Protein AF-A0A382DZ22-F1 (afdb_monomer)

Solvent-accessible surface area (backbone atoms only — not comparable to full-atom values): 9733 Å² total; per-residue (Å²): 128,71,46,81,56,62,48,75,40,52,66,92,47,40,51,58,53,45,46,53,50,42,72,75,55,54,88,51,46,35,32,28,39,26,21,26,36,55,86,90,39,75,63,38,36,19,59,40,9,24,56,27,24,18,49,29,29,44,52,67,46,71,42,73,45,68,42,29,31,31,49,102,74,56,86,67,52,75,66,36,49,50,52,10,49,52,36,38,53,50,14,46,52,57,5,33,46,66,70,42,33,89,70,47,44,56,59,58,51,55,39,49,50,20,60,60,71,66,37,59,71,58,34,30,72,66,39,97,52,34,66,61,48,46,52,61,63,57,70,61,67,80,48,94,88,56,91,40,92,47,84,89,54,31,86,70,33,61,72,68,45,53,63,52,51,57,49,49,58,54,51,52,58,56,63,72,66,78,120

Radius of gyration: 22.02 Å; Cα contacts (8 Å, |Δi|>4): 250; chains: 1; bounding box: 48×60×55 Å

Sequence (179 aa):
VMIEGPGHVPLNEVTANVTLAKSLIGDVPYYVLGPLVTDVASGHDHIASAIGAAVSASAGVDLLCYLTPSEHLALPTPDEVKEGLIAYRIAAHAGDLVKLREKSIKWDLNMTEARRTLDWEKQLALSIDPEKAALIHGRTGQHPGNNVPCTMCGGACVYIMLPKQRKYEIDDKKLQQIE

Foldseek 3Di:
DADEDDAEDAQVCLLVRLLVVCVVVPPHAYEYEQHQNDDPQQLCSLQSSLSSLLSSLLSPHDYYDWDFSCVVNDDDDPVRVVSRVLSNVVSNLSSCCNVVVVPSCVLVVQLVVCVLVLVLVSNLVSDSHSPVSVCVQPVPDCPVVQPASGPPQRPNDPSVVVVVVVVVVVVVVVVVPPD

Mean predicted aligned error: 6.3 Å

InterPro domains:
  IPR002817 Phosphomethylpyrimidine synthase ThiC/5-hydroxybenzimidazole synthase BzaA/B [PF01964] (1-160)
  IPR002817 Phosphomethylpyrimidine synthase ThiC/5-hydroxybenzimidazole synthase BzaA/B [PTHR30557] (1-171)
  IPR038521 ThiC/Bza, core domain [G3DSA:3.20.20.540] (1-104)

pLDDT: mean 91.22, std 13.02, range [38.22, 98.81]

Structure (mmCIF, N/CA/C/O backbone):
data_AF-A0A382DZ22-F1
#
_entry.id   AF-A0A382DZ22-F1
#
loop_
_atom_site.group_PDB
_atom_site.id
_atom_site.type_symbol
_atom_site.label_atom_id
_atom_site.label_alt_id
_atom_site.label_comp_id
_atom_site.label_asym_id
_atom_site.label_entity_id
_atom_site.label_seq_id
_atom_site.pdbx_PDB_ins_code
_atom_site.Cartn_x
_atom_site.Cartn_y
_atom_site.Cartn_z
_atom_site.occupancy
_atom_site.B_iso_or_equiv
_atom_site.auth_seq_id
_atom_site.auth_comp_id
_atom_site.auth_asym_id
_atom_site.auth_atom_id
_atom_site.pdbx_PDB_model_num
ATOM 1 N N . VAL A 1 1 ? -2.783 -8.069 25.910 1.00 90.19 1 VAL A N 1
ATOM 2 C CA . VAL A 1 1 ? -4.164 -7.826 25.433 1.00 90.19 1 VAL A CA 1
ATOM 3 C C . VAL A 1 1 ? -4.063 -6.909 24.228 1.00 90.19 1 VAL A C 1
ATOM 5 O O . VAL A 1 1 ? -3.252 -5.995 24.286 1.00 90.19 1 VAL A O 1
ATOM 8 N N . MET A 1 2 ? -4.803 -7.185 23.157 1.00 95.81 2 MET A N 1
ATOM 9 C CA . MET A 1 2 ? -4.973 -6.304 21.993 1.00 95.81 2 MET A CA 1
ATOM 10 C C . MET A 1 2 ? -6.475 -6.130 21.750 1.00 95.81 2 MET A C 1
ATOM 12 O O . MET A 1 2 ? -7.243 -7.002 22.161 1.00 95.81 2 MET A O 1
ATOM 16 N N . ILE A 1 3 ? -6.884 -5.021 21.137 1.00 97.44 3 ILE A N 1
ATOM 17 C CA . ILE A 1 3 ? -8.292 -4.751 20.814 1.00 97.44 3 ILE A CA 1
ATOM 18 C C . ILE A 1 3 ? -8.483 -4.848 19.309 1.00 97.44 3 ILE A C 1
ATOM 20 O O . ILE A 1 3 ? -7.695 -4.281 18.554 1.00 97.44 3 ILE A O 1
ATOM 24 N N . GLU A 1 4 ? -9.527 -5.558 18.895 1.00 97.19 4 GLU A N 1
ATOM 25 C CA . GLU A 1 4 ? -9.896 -5.689 17.489 1.00 97.19 4 GLU A CA 1
ATOM 26 C C . GLU A 1 4 ? -10.860 -4.570 17.080 1.00 97.19 4 GLU A C 1
ATOM 28 O O . GLU A 1 4 ? -11.746 -4.180 17.844 1.00 97.19 4 GLU A O 1
ATOM 33 N N . GLY A 1 5 ? -10.652 -4.029 15.886 1.00 93.69 5 GLY A N 1
ATOM 34 C CA . GLY A 1 5 ? -11.457 -2.981 15.278 1.00 93.69 5 GLY A CA 1
ATOM 35 C C . GLY A 1 5 ? -12.346 -3.486 14.137 1.00 93.69 5 GLY A C 1
ATOM 36 O O . GLY A 1 5 ? -12.433 -4.687 13.889 1.00 93.69 5 GLY A O 1
ATOM 37 N N . PRO A 1 6 ? -13.026 -2.568 13.434 1.00 92.00 6 PRO A N 1
ATOM 38 C CA . PRO A 1 6 ? -14.032 -2.901 12.429 1.00 92.00 6 PRO A CA 1
ATOM 39 C C . PRO A 1 6 ? -13.447 -3.522 11.151 1.00 92.00 6 PRO A C 1
ATOM 41 O O . PRO A 1 6 ? -12.247 -3.425 10.885 1.00 92.00 6 PRO A O 1
ATOM 44 N N . GLY A 1 7 ? -14.350 -4.111 10.353 1.00 91.38 7 GLY A N 1
ATOM 45 C CA . GLY A 1 7 ? -14.058 -4.685 9.034 1.00 91.38 7 GLY A CA 1
ATOM 46 C C . GLY A 1 7 ? -14.489 -3.827 7.834 1.00 91.38 7 GLY A C 1
ATOM 47 O O . GLY A 1 7 ? -13.745 -3.731 6.869 1.00 91.38 7 GLY A O 1
ATOM 48 N N . HIS A 1 8 ? -15.655 -3.169 7.880 1.00 98.38 8 HIS A N 1
ATOM 49 C CA . HIS A 1 8 ? -16.181 -2.333 6.784 1.00 98.38 8 HIS A CA 1
ATOM 50 C C . HIS A 1 8 ? -16.472 -0.927 7.304 1.00 98.38 8 HIS A C 1
ATOM 52 O O . HIS A 1 8 ? -17.255 -0.766 8.242 1.00 98.38 8 HIS A O 1
ATOM 58 N N . VAL A 1 9 ? -15.819 0.083 6.731 1.00 98.25 9 VAL A N 1
ATOM 59 C CA . VAL A 1 9 ? -15.922 1.483 7.164 1.00 98.25 9 VAL A CA 1
ATOM 60 C C . VAL A 1 9 ? -15.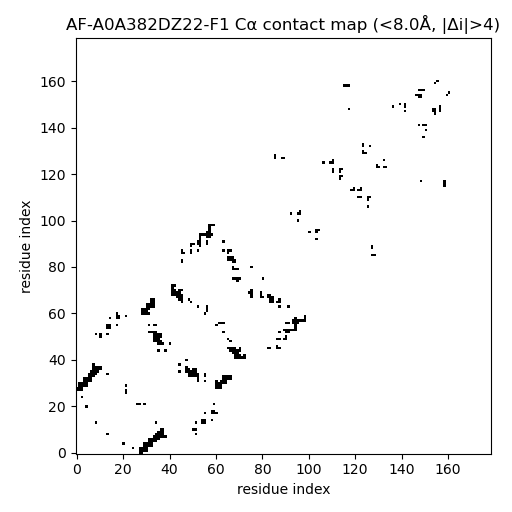705 2.396 5.954 1.00 98.25 9 VAL A C 1
ATOM 62 O O . VAL A 1 9 ? -14.620 2.351 5.370 1.00 98.25 9 VAL A O 1
ATOM 65 N N . PRO A 1 10 ? -16.664 3.271 5.592 1.00 98.00 10 PRO A N 1
ATOM 66 C CA . PRO A 1 10 ? -16.469 4.256 4.531 1.00 98.00 10 PRO A CA 1
ATOM 67 C C . PRO A 1 10 ? -15.211 5.102 4.760 1.00 98.00 10 PRO A C 1
ATOM 69 O O . PRO A 1 10 ? -14.908 5.494 5.888 1.00 98.00 10 PRO A O 1
ATOM 72 N N . LEU A 1 11 ? -14.481 5.424 3.688 1.00 98.19 11 LEU A N 1
ATOM 73 C CA . LEU A 1 11 ? -13.154 6.054 3.775 1.00 98.19 11 LEU A CA 1
ATOM 74 C C . LEU A 1 11 ? -13.117 7.308 4.669 1.00 98.19 11 LEU A C 1
ATOM 76 O O . LEU A 1 11 ? -12.174 7.495 5.437 1.00 98.19 11 LEU A O 1
ATOM 80 N N . ASN A 1 12 ? -14.143 8.161 4.586 1.00 98.06 12 ASN A N 1
ATOM 81 C CA . ASN A 1 12 ? -14.239 9.409 5.350 1.00 98.06 12 ASN A CA 1
ATOM 82 C C . ASN A 1 12 ? -14.399 9.197 6.867 1.00 98.06 12 ASN A C 1
ATOM 84 O O . ASN A 1 12 ? -14.206 10.141 7.630 1.00 98.06 12 ASN A O 1
ATOM 88 N N . GLU A 1 13 ? -14.732 7.986 7.310 1.00 98.25 13 GLU A N 1
ATOM 89 C CA . GLU A 1 13 ? -14.971 7.653 8.718 1.00 98.25 13 GLU A CA 1
ATOM 90 C C . GLU A 1 13 ? -13.810 6.879 9.356 1.00 98.25 13 GLU A C 1
ATOM 92 O O . GLU A 1 13 ? -13.757 6.754 10.581 1.00 98.25 13 GLU A O 1
ATOM 97 N N . VAL A 1 14 ? -12.853 6.387 8.561 1.00 98.25 14 VAL A N 1
ATOM 98 C CA . VAL A 1 14 ? -11.758 5.522 9.038 1.00 98.25 14 VAL A CA 1
ATOM 99 C C . VAL A 1 14 ? -10.930 6.203 10.133 1.00 98.25 14 VAL A C 1
ATOM 101 O O . VAL A 1 14 ? -10.784 5.664 11.231 1.00 98.25 14 VAL A O 1
ATOM 104 N N . THR A 1 15 ? -10.431 7.417 9.887 1.00 97.81 15 THR A N 1
ATOM 105 C CA . THR A 1 15 ? -9.602 8.148 10.863 1.00 97.81 15 THR A CA 1
ATOM 106 C C . THR A 1 15 ? -10.358 8.447 12.158 1.00 97.81 15 THR A C 1
ATOM 108 O O . THR A 1 15 ? -9.790 8.322 13.246 1.00 97.81 15 THR A O 1
ATOM 111 N N . ALA A 1 16 ? -11.639 8.819 12.055 1.00 97.44 16 ALA A N 1
ATOM 112 C CA . ALA A 1 16 ? -12.474 9.113 13.217 1.00 97.44 16 ALA A CA 1
ATOM 113 C C . ALA A 1 16 ? -12.681 7.860 14.083 1.00 97.44 16 ALA A C 1
ATOM 115 O O . ALA A 1 16 ? -12.526 7.934 15.302 1.00 97.44 16 ALA A O 1
ATOM 116 N N . ASN A 1 17 ? -12.931 6.706 13.453 1.00 97.00 17 ASN A N 1
ATOM 117 C CA . ASN A 1 17 ? -13.052 5.418 14.139 1.00 97.00 17 ASN A CA 1
ATOM 118 C C . ASN A 1 17 ? -11.768 5.043 14.891 1.00 97.00 17 ASN A C 1
ATOM 120 O O . ASN A 1 17 ? -11.824 4.688 16.069 1.00 97.00 17 ASN A O 1
ATOM 124 N N . VAL A 1 18 ? -10.604 5.159 14.242 1.00 97.19 18 VAL A N 1
ATOM 125 C CA . VAL A 1 18 ? -9.311 4.848 14.878 1.00 97.19 18 VAL A CA 1
ATOM 126 C C . VAL A 1 18 ? -9.024 5.784 16.047 1.00 97.19 1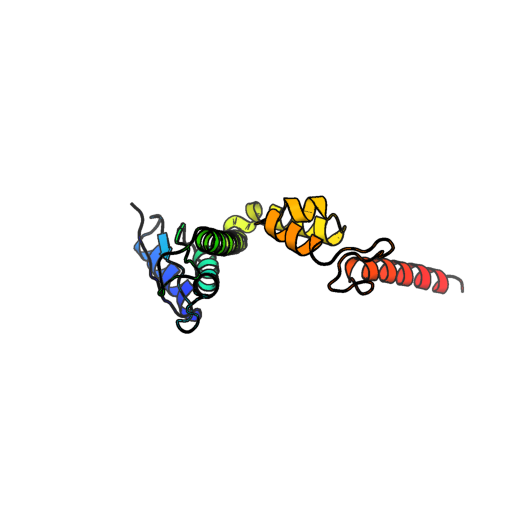8 VAL A C 1
ATOM 128 O O . VAL A 1 18 ? -8.666 5.322 17.129 1.00 97.19 18 VAL A O 1
ATOM 131 N N . THR A 1 19 ? -9.220 7.089 15.857 1.00 96.69 19 THR A N 1
ATOM 132 C CA . THR A 1 19 ? -8.952 8.091 16.899 1.00 96.69 19 THR A CA 1
ATOM 133 C C . THR A 1 19 ? -9.839 7.865 18.125 1.00 96.69 19 THR A C 1
ATOM 135 O O . THR A 1 19 ? -9.345 7.867 19.254 1.00 96.69 19 THR A O 1
ATOM 138 N N . LEU A 1 20 ? -11.135 7.607 17.909 1.00 97.12 20 LEU A N 1
ATOM 139 C CA . LEU A 1 20 ? -12.078 7.281 18.977 1.00 97.12 20 LEU A CA 1
ATOM 140 C C . LEU A 1 20 ? -11.648 6.015 19.724 1.00 97.12 20 LEU A C 1
ATOM 142 O O . LEU A 1 20 ? -11.529 6.047 20.947 1.00 97.12 20 LEU A O 1
ATOM 146 N N . ALA A 1 21 ? -11.346 4.930 19.007 1.00 96.75 21 ALA A N 1
ATOM 147 C CA . ALA A 1 21 ? -10.891 3.687 19.622 1.00 96.75 21 ALA A CA 1
ATOM 148 C C . ALA A 1 21 ? -9.626 3.895 20.470 1.00 96.75 21 ALA A C 1
ATOM 150 O O . ALA A 1 21 ? -9.623 3.544 21.649 1.00 96.75 21 ALA A O 1
ATOM 151 N N . LYS A 1 22 ? -8.586 4.548 19.928 1.00 96.19 22 LYS A N 1
ATOM 152 C CA . LYS A 1 22 ? -7.340 4.833 20.665 1.00 96.19 22 LYS A CA 1
ATOM 153 C C . LYS A 1 22 ? -7.577 5.699 21.909 1.00 96.19 22 LYS A C 1
ATOM 155 O O . LYS A 1 22 ? -6.950 5.451 22.933 1.00 96.19 22 LYS A O 1
ATOM 160 N N . SER A 1 23 ? -8.521 6.644 21.875 1.00 97.25 23 SER A N 1
ATOM 161 C CA . SER A 1 23 ? -8.883 7.439 23.063 1.00 97.25 23 SER A CA 1
ATOM 162 C C . SER A 1 23 ? -9.543 6.626 24.182 1.00 97.25 23 SER A C 1
ATOM 164 O O . SER A 1 23 ? -9.406 6.977 25.350 1.00 97.25 23 SER A O 1
ATOM 166 N N . LEU A 1 24 ? -10.242 5.540 23.837 1.00 97.25 24 LEU A N 1
ATOM 167 C CA . LEU A 1 24 ? -10.927 4.675 24.800 1.00 97.25 24 LEU A CA 1
ATOM 168 C C . LEU A 1 24 ? -9.994 3.609 25.378 1.00 97.25 24 LEU A C 1
ATOM 170 O O . LEU A 1 24 ? -10.157 3.212 26.530 1.00 97.25 24 LEU A O 1
ATOM 174 N N . ILE A 1 25 ? -9.028 3.139 24.584 1.00 96.56 25 ILE A N 1
ATOM 175 C CA . ILE A 1 25 ? -8.152 2.017 24.957 1.00 96.56 25 ILE A CA 1
ATOM 176 C C . ILE A 1 25 ? -6.751 2.460 25.406 1.00 96.56 25 ILE A C 1
ATOM 178 O O . ILE A 1 25 ? -5.989 1.640 25.917 1.00 96.56 25 ILE A O 1
ATOM 182 N N . GLY A 1 26 ? -6.392 3.732 25.209 1.00 93.38 26 GLY A N 1
ATOM 183 C CA . GLY A 1 26 ? -5.063 4.262 25.509 1.00 93.38 26 GLY A CA 1
ATOM 184 C C . GLY A 1 26 ? -3.963 3.557 24.708 1.00 93.38 26 GLY A C 1
ATOM 185 O O . GLY A 1 26 ? -4.041 3.435 23.483 1.00 93.38 26 GLY A O 1
ATOM 186 N N . ASP A 1 27 ? -2.943 3.066 25.414 1.00 93.31 27 ASP A N 1
ATOM 187 C CA . ASP A 1 27 ? -1.753 2.437 24.822 1.00 93.31 27 ASP A CA 1
ATOM 188 C C . ASP A 1 27 ? -1.942 0.959 24.445 1.00 93.31 27 ASP A C 1
ATOM 190 O O . ASP A 1 27 ? -1.003 0.306 23.984 1.00 93.31 27 ASP A O 1
ATOM 194 N N . VAL A 1 28 ? -3.142 0.397 24.626 1.00 97.50 28 VAL A N 1
ATOM 195 C CA . VAL A 1 28 ? -3.408 -0.983 24.209 1.00 97.50 28 VAL A CA 1
ATOM 196 C C . VAL A 1 28 ? -3.274 -1.086 22.676 1.00 97.50 28 VAL A C 1
ATOM 198 O O . VAL A 1 28 ? -3.825 -0.239 21.960 1.00 97.50 28 VAL A O 1
ATOM 201 N N . PRO A 1 29 ? -2.553 -2.101 22.148 1.00 97.69 29 PRO A N 1
ATOM 202 C CA . PRO A 1 29 ? -2.408 -2.289 20.711 1.00 97.69 29 PRO A CA 1
ATOM 203 C C . PRO A 1 29 ? -3.758 -2.457 20.020 1.00 97.69 29 PRO A C 1
ATOM 205 O O . PRO A 1 29 ? -4.587 -3.267 20.452 1.00 97.69 29 PRO A O 1
ATOM 208 N N . TYR A 1 30 ? -3.948 -1.704 18.940 1.00 97.88 30 TYR A N 1
ATOM 209 C CA . TYR A 1 30 ? -5.160 -1.746 18.135 1.00 97.88 30 TYR A CA 1
ATOM 210 C C . TYR A 1 30 ? -4.920 -2.510 16.833 1.00 97.88 30 TYR A C 1
ATOM 212 O O . TYR A 1 30 ? -4.006 -2.188 16.070 1.00 97.88 30 TYR A O 1
ATOM 220 N N . TYR A 1 31 ? -5.740 -3.530 16.605 1.00 97.81 31 TYR A N 1
ATOM 221 C CA . TYR A 1 31 ? -5.676 -4.460 15.485 1.00 97.81 31 TYR A CA 1
ATOM 222 C C . TYR A 1 31 ? -6.938 -4.310 14.633 1.00 97.81 31 TYR A C 1
ATOM 224 O O . TYR A 1 31 ? -8.033 -4.413 15.169 1.00 97.81 31 TYR A O 1
ATOM 232 N N . VAL A 1 32 ? -6.828 -4.049 13.330 1.00 97.44 32 VAL A N 1
ATOM 233 C CA . VAL A 1 32 ? -8.010 -3.815 12.468 1.00 97.44 32 VAL A CA 1
ATOM 234 C C . VAL A 1 32 ? -8.013 -4.710 11.233 1.00 97.44 32 VAL A C 1
ATOM 236 O O . VAL A 1 32 ? -6.955 -5.071 10.716 1.00 97.44 32 VAL A O 1
ATOM 239 N N . LEU A 1 33 ? -9.208 -5.029 10.734 1.00 96.62 33 LEU A N 1
ATOM 240 C CA . LEU A 1 33 ? -9.431 -5.895 9.579 1.00 96.62 33 LEU A CA 1
ATOM 241 C C . LEU A 1 33 ? -9.668 -5.058 8.317 1.00 96.62 33 LEU A C 1
ATOM 243 O O . LEU A 1 33 ? -10.803 -4.823 7.936 1.00 96.62 33 LEU A O 1
ATOM 247 N N . GLY A 1 34 ? -8.603 -4.554 7.685 1.00 91.00 34 GLY A N 1
ATOM 248 C CA . GLY A 1 34 ? -8.731 -3.537 6.629 1.00 91.00 34 GLY A CA 1
ATOM 249 C C . GLY A 1 34 ? -8.719 -2.127 7.210 1.00 91.00 34 GLY A C 1
ATOM 250 O O . GLY A 1 34 ? -7.654 -1.724 7.682 1.00 91.00 34 GLY A O 1
ATOM 251 N N . PRO A 1 35 ? -9.836 -1.371 7.208 1.00 97.31 35 PRO A N 1
ATOM 252 C CA . PRO A 1 35 ? -11.196 -1.760 6.801 1.00 97.31 35 PRO A CA 1
ATOM 253 C C . PRO A 1 35 ? -11.454 -1.670 5.289 1.00 97.31 35 PRO A C 1
ATOM 255 O O . PRO A 1 35 ? -10.822 -0.867 4.603 1.00 97.31 35 PRO A O 1
ATOM 258 N N . LEU A 1 36 ? -12.419 -2.442 4.771 1.00 98.12 36 LEU A N 1
ATOM 259 C CA . LEU A 1 36 ? -12.991 -2.225 3.437 1.00 98.12 36 LEU A CA 1
ATOM 260 C C . LEU A 1 36 ? -13.677 -0.864 3.399 1.00 98.12 36 LEU A C 1
ATOM 262 O O . LEU A 1 36 ? -14.570 -0.580 4.197 1.00 98.12 36 LEU A O 1
ATOM 266 N N . VAL A 1 37 ? -13.277 -0.038 2.435 1.00 98.50 37 VAL A N 1
ATOM 267 C CA . VAL A 1 37 ? -13.847 1.305 2.248 1.00 98.50 37 VAL A CA 1
ATOM 268 C C . VAL A 1 37 ? -15.007 1.339 1.258 1.00 98.50 37 VAL A C 1
ATOM 270 O O . VAL A 1 37 ? -15.634 2.382 1.073 1.00 98.50 37 VAL A O 1
ATOM 273 N N . THR A 1 38 ? -15.269 0.215 0.592 1.00 98.25 38 THR A N 1
ATOM 274 C CA . THR A 1 38 ? -16.375 0.026 -0.340 1.00 98.25 38 THR A CA 1
ATOM 275 C C . THR A 1 38 ? -16.691 -1.461 -0.483 1.00 98.25 38 THR A C 1
ATOM 277 O O . THR A 1 38 ? -15.774 -2.278 -0.512 1.00 98.25 38 THR A O 1
ATOM 280 N N . ASP A 1 39 ? -17.975 -1.792 -0.610 1.00 98.31 39 ASP A N 1
ATOM 281 C CA . ASP A 1 39 ? -18.465 -3.179 -0.645 1.00 98.31 39 ASP A CA 1
ATOM 282 C C . ASP A 1 39 ? -18.654 -3.718 -2.071 1.00 98.31 39 ASP A C 1
ATOM 284 O O . ASP A 1 39 ? -19.017 -4.872 -2.270 1.00 98.31 39 ASP A O 1
ATOM 288 N N . VAL A 1 40 ? -18.446 -2.881 -3.094 1.00 98.38 40 VAL A N 1
ATOM 289 C CA . VAL A 1 40 ? -18.727 -3.233 -4.501 1.00 98.38 40 VAL A CA 1
ATOM 290 C C . VAL A 1 40 ? -17.516 -3.819 -5.233 1.00 98.38 40 VAL A C 1
ATOM 292 O O . VAL A 1 40 ? -17.531 -3.933 -6.458 1.00 98.38 40 VAL A O 1
ATOM 295 N N . ALA A 1 41 ? -16.454 -4.155 -4.498 1.00 97.62 41 ALA A N 1
ATOM 296 C CA . ALA A 1 41 ? -15.165 -4.575 -5.036 1.00 97.62 41 ALA A CA 1
ATOM 297 C C . ALA A 1 41 ? -14.852 -6.061 -4.784 1.00 97.62 41 ALA A C 1
ATOM 299 O O . ALA A 1 41 ? -13.680 -6.424 -4.792 1.00 97.62 41 ALA A O 1
ATOM 300 N N . SER A 1 42 ? -15.858 -6.926 -4.602 1.00 97.38 42 SER A N 1
ATOM 301 C CA . SER A 1 42 ? -15.648 -8.369 -4.398 1.00 97.38 42 SER A CA 1
ATOM 302 C C . SER A 1 42 ? -14.733 -8.973 -5.476 1.00 97.38 42 SER A C 1
ATOM 304 O O . SER A 1 42 ? -14.873 -8.672 -6.663 1.00 97.38 42 SER A O 1
ATOM 306 N N . GLY A 1 43 ? -13.772 -9.808 -5.067 1.00 97.81 43 GLY A N 1
ATOM 307 C CA . GLY A 1 43 ? -12.659 -10.263 -5.920 1.00 97.81 43 GLY A CA 1
ATOM 308 C C . GLY A 1 43 ? -11.438 -9.329 -5.893 1.00 97.81 43 GLY A C 1
ATOM 309 O O . GLY A 1 43 ? -10.337 -9.701 -6.296 1.00 97.81 43 GLY A O 1
ATOM 310 N N . HIS A 1 44 ? -11.609 -8.114 -5.376 1.00 98.44 44 HIS A N 1
ATOM 311 C CA . HIS A 1 44 ? -10.595 -7.071 -5.226 1.00 98.44 44 HIS A CA 1
ATOM 312 C C . HIS A 1 44 ? -10.606 -6.451 -3.821 1.00 98.44 44 HIS A C 1
ATOM 314 O O . HIS A 1 44 ? -10.071 -5.359 -3.618 1.00 98.44 44 HIS A O 1
ATOM 320 N N . ASP A 1 45 ? -11.160 -7.159 -2.836 1.00 98.50 45 ASP A N 1
ATOM 321 C CA . ASP A 1 45 ? -11.310 -6.650 -1.470 1.00 98.50 45 ASP A CA 1
ATOM 322 C C . ASP A 1 45 ? -9.961 -6.346 -0.813 1.00 98.50 45 ASP A C 1
ATOM 324 O O . ASP A 1 45 ? -9.848 -5.345 -0.120 1.00 98.50 45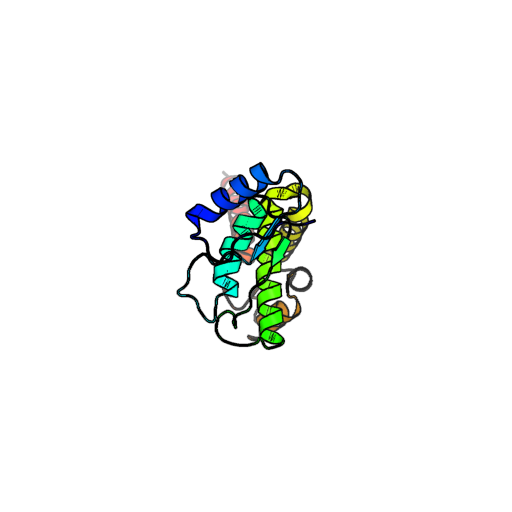 ASP A O 1
ATOM 328 N N . HIS A 1 46 ? -8.900 -7.096 -1.130 1.00 98.50 46 HIS A N 1
ATOM 329 C CA . HIS A 1 46 ? -7.520 -6.758 -0.753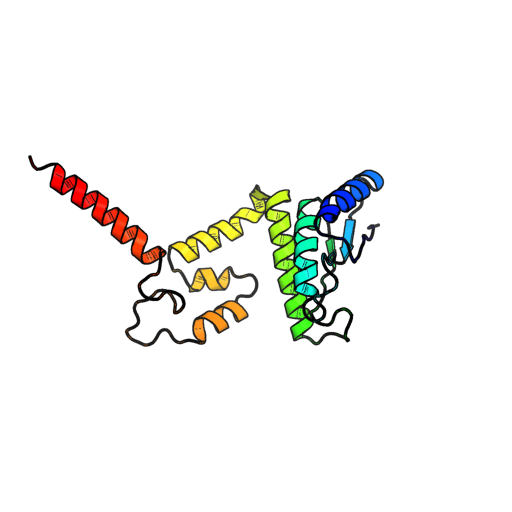 1.00 98.50 46 HIS A CA 1
ATOM 330 C C . HIS A 1 46 ? -7.066 -5.351 -1.200 1.00 98.50 46 HIS A C 1
ATOM 332 O O . HIS A 1 46 ? -6.250 -4.729 -0.524 1.00 98.50 46 HIS A O 1
ATOM 338 N N . ILE A 1 47 ? -7.577 -4.830 -2.324 1.00 98.69 47 ILE A N 1
ATOM 339 C CA . ILE A 1 47 ? -7.297 -3.467 -2.807 1.00 98.69 47 ILE A CA 1
ATOM 340 C C . ILE A 1 47 ? -8.174 -2.469 -2.058 1.00 98.69 47 ILE A C 1
ATOM 342 O O . ILE A 1 47 ? -7.667 -1.479 -1.528 1.00 98.69 47 ILE A O 1
ATOM 346 N N . ALA A 1 48 ? -9.484 -2.730 -2.009 1.00 98.44 48 ALA A N 1
ATOM 347 C CA . ALA A 1 48 ? -10.444 -1.861 -1.335 1.00 98.44 48 ALA A CA 1
ATOM 348 C C . ALA A 1 48 ? -10.073 -1.666 0.142 1.00 98.44 48 ALA A C 1
ATOM 350 O O . ALA A 1 48 ? -10.090 -0.547 0.655 1.00 98.44 48 ALA A O 1
ATOM 351 N N . SER A 1 49 ? -9.666 -2.736 0.814 1.00 98.50 49 SER A N 1
ATOM 352 C CA . SER A 1 49 ? -9.270 -2.698 2.211 1.00 98.50 49 SER A CA 1
ATOM 353 C C . SER A 1 49 ? -7.871 -2.139 2.439 1.00 98.50 49 SER A C 1
ATOM 355 O O . SER A 1 49 ? -7.661 -1.477 3.450 1.00 98.50 49 SER A O 1
ATOM 357 N N . ALA A 1 50 ? -6.919 -2.319 1.513 1.00 98.75 50 ALA A N 1
ATOM 358 C CA . ALA A 1 50 ? -5.586 -1.724 1.636 1.00 98.75 50 ALA A CA 1
ATOM 359 C C . ALA A 1 50 ? -5.640 -0.187 1.698 1.00 98.75 50 ALA A C 1
ATOM 361 O O . ALA A 1 50 ? -4.816 0.432 2.375 1.00 98.75 50 ALA A O 1
ATOM 362 N N . ILE A 1 51 ? -6.635 0.432 1.050 1.00 98.81 51 ILE A N 1
ATOM 363 C CA . ILE A 1 51 ? -6.890 1.877 1.149 1.00 98.81 51 ILE A CA 1
ATOM 364 C C . ILE A 1 51 ? -7.246 2.250 2.594 1.00 98.81 51 ILE A C 1
ATOM 366 O O . ILE A 1 51 ? -6.607 3.122 3.187 1.00 98.81 51 ILE A O 1
ATOM 370 N N . GLY A 1 52 ? -8.233 1.571 3.185 1.00 98.56 52 GLY A N 1
ATOM 371 C CA . GLY A 1 52 ? -8.629 1.799 4.575 1.00 98.56 52 GLY A CA 1
ATOM 372 C C . GLY A 1 52 ? -7.524 1.439 5.566 1.00 98.56 52 GLY A C 1
ATOM 373 O O . GLY A 1 52 ? -7.332 2.148 6.553 1.00 98.56 52 GLY A O 1
ATOM 374 N N . ALA A 1 53 ? -6.743 0.400 5.275 1.00 98.62 53 ALA A N 1
ATOM 375 C CA . ALA A 1 53 ? -5.621 -0.052 6.086 1.00 98.62 53 ALA A CA 1
ATOM 376 C C . ALA A 1 53 ? -4.485 0.972 6.127 1.00 98.62 53 ALA A C 1
ATOM 378 O O . ALA A 1 53 ? -3.941 1.231 7.197 1.00 98.62 53 ALA A O 1
ATOM 379 N N . ALA A 1 54 ? -4.165 1.616 5.000 1.00 98.69 54 ALA A N 1
ATOM 380 C CA . ALA A 1 54 ? -3.157 2.673 4.955 1.00 98.69 54 ALA A CA 1
ATOM 381 C C . ALA A 1 54 ? -3.582 3.892 5.791 1.00 98.69 54 ALA A C 1
ATOM 383 O O . ALA A 1 54 ? -2.789 4.422 6.573 1.00 98.69 54 ALA A O 1
ATOM 384 N N . VAL A 1 55 ? -4.852 4.301 5.681 1.00 98.44 55 VAL A N 1
ATOM 385 C CA . VAL A 1 55 ? -5.414 5.394 6.492 1.00 98.44 55 VAL A CA 1
ATOM 386 C C . VAL A 1 55 ? -5.419 5.016 7.971 1.00 98.44 55 VAL A C 1
ATOM 388 O O . VAL A 1 55 ? -4.933 5.779 8.805 1.00 98.44 55 VAL A O 1
ATOM 391 N N . SER A 1 56 ? -5.882 3.812 8.292 1.00 98.25 56 SER A N 1
ATOM 392 C CA . SER A 1 56 ? -5.900 3.273 9.651 1.00 98.25 56 SER A CA 1
ATOM 393 C C . SER A 1 56 ? -4.514 3.244 10.282 1.00 98.25 56 SER A C 1
ATOM 395 O O . SER A 1 56 ? -4.319 3.750 11.390 1.00 98.25 56 SER A O 1
ATOM 397 N N . ALA A 1 57 ? -3.534 2.706 9.554 1.00 97.94 57 ALA A N 1
ATOM 398 C CA . ALA A 1 57 ? -2.145 2.679 9.974 1.00 97.94 57 ALA A CA 1
ATOM 399 C C . ALA A 1 57 ? -1.651 4.097 10.242 1.00 97.94 57 ALA A C 1
ATOM 401 O O . ALA A 1 57 ? -1.170 4.340 11.341 1.00 97.94 57 ALA A O 1
ATOM 402 N N . SER A 1 58 ? -1.859 5.047 9.321 1.00 97.94 58 SER A N 1
ATOM 403 C CA . SER A 1 58 ? -1.450 6.450 9.507 1.00 97.94 58 SER A CA 1
ATOM 404 C C . SER A 1 58 ? -2.093 7.128 10.727 1.00 97.94 58 SER A C 1
ATOM 406 O O . SER A 1 58 ? -1.472 7.990 11.346 1.00 97.94 58 SER A O 1
ATOM 408 N N . ALA A 1 59 ? -3.304 6.706 11.105 1.00 97.00 59 ALA A N 1
ATOM 409 C CA . ALA A 1 59 ? -4.075 7.248 12.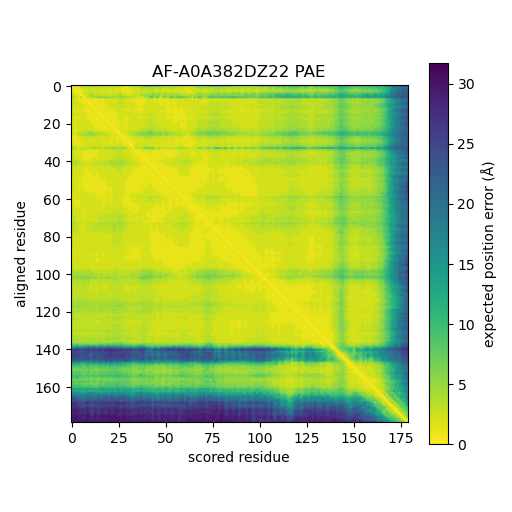221 1.00 97.00 59 ALA A CA 1
ATOM 410 C C . ALA A 1 59 ? -3.724 6.629 13.589 1.00 97.00 59 ALA A C 1
ATOM 412 O O . ALA A 1 59 ? -4.240 7.083 14.608 1.00 97.00 59 ALA A O 1
ATOM 413 N N . GLY A 1 60 ? -2.848 5.619 13.639 1.00 95.25 60 GLY A N 1
ATOM 414 C CA . GLY A 1 60 ? -2.355 5.058 14.902 1.00 95.25 60 GLY A CA 1
ATOM 415 C C . GLY A 1 60 ? -2.731 3.605 15.174 1.00 95.25 60 GLY A C 1
ATOM 416 O O . GLY A 1 60 ? -2.514 3.144 16.290 1.00 95.25 60 GLY A O 1
ATOM 417 N N . VAL A 1 61 ? -3.246 2.873 14.183 1.00 97.38 61 VAL A N 1
ATOM 418 C CA . VAL A 1 61 ? -3.373 1.410 14.280 1.00 97.38 61 VAL A CA 1
ATOM 419 C C . VAL A 1 61 ? -1.993 0.755 14.373 1.00 97.38 61 VAL A C 1
ATOM 421 O O . VAL A 1 61 ? -1.022 1.241 13.781 1.00 97.38 61 VAL A O 1
ATOM 424 N N . ASP A 1 62 ? -1.918 -0.335 15.137 1.00 97.06 62 ASP A N 1
ATOM 425 C CA . ASP A 1 62 ? -0.679 -1.025 15.502 1.00 97.06 62 ASP A CA 1
ATOM 426 C C . ASP A 1 62 ? -0.495 -2.347 14.739 1.00 97.06 62 ASP A C 1
ATOM 428 O O . ASP A 1 62 ? 0.636 -2.764 14.492 1.00 97.06 62 ASP A O 1
ATOM 432 N N . LEU A 1 63 ? -1.593 -2.994 14.331 1.00 97.94 63 LEU A N 1
ATOM 433 C CA . LEU A 1 63 ? -1.575 -4.221 13.536 1.00 97.94 63 LEU A CA 1
ATOM 434 C C . LEU A 1 63 ? -2.704 -4.221 12.498 1.00 97.94 63 LEU A C 1
ATOM 436 O O . LEU A 1 63 ? -3.836 -3.843 12.791 1.00 97.94 63 LEU A O 1
ATOM 440 N N . LEU A 1 64 ? -2.401 -4.686 11.288 1.00 98.44 64 LEU A N 1
ATOM 441 C CA . LEU A 1 64 ? -3.369 -4.810 10.201 1.00 98.44 64 LEU A CA 1
ATOM 442 C C . LEU A 1 64 ? -3.601 -6.289 9.880 1.00 98.44 64 LEU A C 1
ATOM 444 O O . LEU A 1 64 ? -2.646 -7.008 9.583 1.00 98.44 64 LEU A O 1
ATOM 448 N N . CYS A 1 65 ? -4.857 -6.732 9.895 1.00 98.31 65 CYS A N 1
ATOM 449 C CA . CYS A 1 65 ? -5.236 -8.012 9.311 1.00 98.31 65 CYS A CA 1
ATOM 450 C C . CYS A 1 65 ? -5.417 -7.828 7.814 1.00 98.31 65 CYS A C 1
ATOM 452 O O . CYS A 1 65 ? -6.231 -7.005 7.381 1.00 98.31 65 CYS A O 1
ATOM 454 N N . TYR A 1 66 ? -4.657 -8.596 7.047 1.00 98.19 66 TYR A N 1
ATOM 455 C CA . TYR A 1 66 ? -4.741 -8.594 5.601 1.00 98.19 66 TYR A CA 1
ATOM 456 C C . TYR A 1 66 ? -6.010 -9.275 5.097 1.00 98.19 66 TYR A C 1
ATOM 458 O O . TYR A 1 66 ? -6.512 -10.210 5.713 1.00 98.19 66 TYR A O 1
ATOM 466 N N . LEU A 1 67 ? -6.481 -8.810 3.946 1.00 98.31 67 LEU A N 1
ATOM 467 C CA . LEU A 1 67 ? -7.576 -9.403 3.191 1.00 98.31 67 LEU A CA 1
ATOM 468 C C . LEU A 1 67 ? -7.022 -9.937 1.883 1.00 98.31 67 LEU A C 1
ATOM 470 O O . LEU A 1 67 ? -6.062 -9.395 1.329 1.00 98.31 67 LEU A O 1
ATOM 474 N N . THR A 1 68 ? -7.632 -11.011 1.405 1.00 98.62 68 THR A N 1
ATOM 475 C CA . THR A 1 68 ? -7.265 -11.643 0.137 1.00 98.62 68 THR A CA 1
ATOM 476 C C . THR A 1 68 ? -8.245 -11.227 -0.962 1.00 98.62 68 THR A C 1
ATOM 478 O O . THR A 1 68 ? -9.328 -10.722 -0.662 1.00 98.62 68 THR A O 1
ATOM 481 N N . PRO A 1 69 ? -7.904 -11.424 -2.246 1.00 98.50 69 PRO A N 1
ATOM 482 C CA . PRO A 1 69 ? -8.881 -11.351 -3.334 1.00 98.50 69 PRO A CA 1
ATOM 483 C C . PRO A 1 69 ? -10.141 -12.200 -3.090 1.00 98.50 69 PRO A C 1
ATOM 485 O O . PRO A 1 69 ? -11.225 -11.809 -3.512 1.00 98.50 69 PRO A O 1
ATOM 488 N N . SER A 1 70 ? -10.009 -13.325 -2.381 1.00 98.38 70 SER A N 1
ATOM 489 C CA . SER A 1 70 ? -11.083 -14.293 -2.130 1.00 98.38 70 SER A CA 1
ATOM 490 C C . SER A 1 70 ? -12.027 -13.918 -0.986 1.00 98.38 70 SER A C 1
ATOM 492 O O . SER A 1 70 ? -12.974 -14.667 -0.733 1.00 98.38 70 SER A O 1
ATOM 494 N N . GLU A 1 71 ? -11.781 -12.805 -0.285 1.00 98.06 71 GLU A N 1
ATOM 495 C CA . GLU A 1 71 ? -12.660 -12.322 0.785 1.00 98.06 71 GLU A CA 1
ATOM 496 C C . GLU A 1 71 ? -14.116 -12.269 0.289 1.00 98.06 71 GLU A C 1
ATOM 498 O O . GLU A 1 71 ? -14.382 -11.924 -0.863 1.00 98.06 71 GLU A O 1
ATOM 503 N N . HIS A 1 72 ? -15.055 -12.701 1.134 1.00 97.88 72 HIS A N 1
ATOM 504 C CA . HIS A 1 72 ? -16.480 -12.860 0.804 1.00 97.88 72 HIS A CA 1
ATOM 505 C C . HIS A 1 72 ? -16.833 -13.866 -0.311 1.00 97.88 72 HIS A C 1
ATOM 507 O O . HIS A 1 72 ? -18.014 -14.012 -0.631 1.00 97.88 72 HIS A O 1
ATOM 513 N N . LEU A 1 73 ? -15.863 -14.585 -0.890 1.00 98.38 73 LEU A N 1
ATOM 514 C CA . LEU A 1 73 ? -16.087 -15.464 -2.044 1.00 98.38 73 LEU A CA 1
ATOM 515 C C . LEU A 1 73 ? -15.684 -16.923 -1.792 1.00 98.38 73 LEU A C 1
ATOM 517 O O . LEU A 1 73 ? -16.457 -17.828 -2.114 1.00 98.38 73 LEU A O 1
ATOM 521 N N . ALA A 1 74 ? -14.490 -17.176 -1.250 1.00 97.81 74 ALA A N 1
ATOM 522 C CA . ALA A 1 74 ? -13.954 -18.528 -1.071 1.00 97.81 74 ALA A CA 1
ATOM 523 C C . ALA A 1 74 ? -12.762 -18.570 -0.095 1.00 97.81 74 ALA A C 1
ATOM 525 O O . ALA A 1 74 ? -12.304 -17.548 0.406 1.00 97.81 74 ALA A O 1
ATOM 526 N N . LEU A 1 75 ? -12.229 -19.773 0.150 1.00 98.50 75 LEU A N 1
ATOM 527 C CA . LEU A 1 75 ? -10.913 -19.927 0.775 1.00 98.50 75 LEU A CA 1
ATOM 528 C C . LEU A 1 75 ? -9.807 -19.526 -0.220 1.00 98.50 75 LEU A C 1
ATOM 530 O O . LEU A 1 75 ? -9.885 -19.945 -1.377 1.00 98.50 75 LEU A O 1
ATOM 534 N N . PRO A 1 76 ? -8.773 -18.785 0.216 1.00 98.50 76 PRO A N 1
ATOM 535 C CA . PRO A 1 76 ? -7.744 -18.285 -0.684 1.00 98.50 76 PRO A CA 1
ATOM 536 C C . PRO A 1 76 ? -6.732 -19.356 -1.090 1.00 98.50 76 PRO A C 1
ATOM 538 O O . PRO A 1 76 ? -6.341 -20.227 -0.306 1.00 98.50 76 PRO A O 1
ATOM 541 N N . THR A 1 77 ? -6.249 -19.240 -2.322 1.00 98.69 77 THR A N 1
ATOM 542 C CA . THR A 1 77 ? -5.074 -19.954 -2.831 1.00 98.69 77 THR A CA 1
ATOM 543 C C . THR A 1 77 ? -3.766 -19.334 -2.309 1.00 98.69 77 THR A C 1
ATOM 545 O O . THR A 1 77 ? -3.760 -18.196 -1.833 1.00 98.69 77 THR A O 1
ATOM 548 N N . PRO A 1 78 ? -2.616 -20.031 -2.418 1.00 98.56 78 PRO A N 1
ATOM 549 C CA . PRO A 1 78 ? -1.320 -19.466 -2.028 1.00 98.56 78 PRO A CA 1
ATOM 550 C C . PRO A 1 78 ? -0.961 -18.150 -2.738 1.00 98.56 78 PRO A C 1
ATOM 552 O O . PRO A 1 78 ? -0.347 -17.275 -2.126 1.00 98.56 78 PRO A O 1
ATOM 555 N N . ASP A 1 79 ? -1.363 -17.990 -4.001 1.00 98.31 79 ASP A N 1
ATOM 556 C CA . ASP A 1 79 ? -1.114 -16.764 -4.764 1.00 98.31 79 ASP A CA 1
ATOM 557 C C . ASP A 1 79 ? -1.964 -15.600 -4.235 1.00 98.31 79 ASP A C 1
ATOM 559 O O . ASP A 1 79 ? -1.438 -14.515 -3.994 1.00 98.31 79 ASP A O 1
ATOM 563 N N . GLU A 1 80 ? -3.242 -15.841 -3.937 1.00 98.50 80 GLU A N 1
ATOM 564 C CA . GLU A 1 80 ? -4.145 -14.846 -3.339 1.00 98.50 80 GLU A CA 1
ATOM 565 C C . GLU A 1 80 ? -3.700 -14.432 -1.926 1.00 98.50 80 GLU A C 1
ATOM 567 O O . GLU A 1 80 ? -3.814 -13.262 -1.546 1.00 98.50 80 GLU A O 1
ATOM 572 N N . VAL A 1 81 ? -3.114 -15.362 -1.161 1.00 98.62 81 VAL A N 1
ATOM 573 C CA . VAL A 1 81 ? -2.453 -15.049 0.116 1.00 98.62 81 VAL A CA 1
ATOM 574 C C . VAL A 1 81 ? -1.268 -14.105 -0.104 1.00 98.62 81 VAL A C 1
ATOM 576 O O . VAL A 1 81 ? -1.144 -13.106 0.611 1.00 98.62 81 VAL A O 1
ATOM 579 N N . LYS A 1 82 ? -0.405 -14.376 -1.097 1.00 98.50 82 LYS A N 1
ATOM 580 C CA . LYS A 1 82 ? 0.724 -13.491 -1.435 1.00 98.50 82 LYS A CA 1
ATOM 581 C C . LYS A 1 82 ? 0.222 -12.109 -1.863 1.00 98.50 82 LYS A C 1
ATOM 583 O O . LYS A 1 82 ? 0.762 -11.111 -1.390 1.00 98.50 82 LYS A O 1
ATOM 588 N N . GLU A 1 83 ? -0.808 -12.030 -2.701 1.00 98.44 83 GLU A N 1
ATOM 589 C CA . GLU A 1 83 ? -1.386 -10.759 -3.159 1.00 98.44 83 GLU A CA 1
ATOM 590 C C . GLU A 1 83 ? -1.891 -9.900 -1.995 1.00 98.44 83 GLU A C 1
ATOM 592 O O . GLU A 1 83 ? -1.503 -8.732 -1.877 1.00 98.44 83 GLU A O 1
ATOM 597 N N . GLY A 1 84 ? -2.670 -10.492 -1.087 1.00 98.44 84 GLY A N 1
ATOM 598 C CA . GLY A 1 84 ? -3.143 -9.802 0.111 1.00 98.44 84 GLY A CA 1
ATOM 599 C C . GLY A 1 84 ? -1.996 -9.346 1.022 1.00 98.44 84 GLY A C 1
ATOM 600 O O . GLY A 1 84 ? -1.975 -8.200 1.478 1.00 98.44 84 GLY A O 1
ATOM 601 N N . LEU A 1 85 ? -0.988 -10.200 1.240 1.00 98.25 85 LEU A N 1
ATOM 602 C CA . LEU A 1 85 ? 0.190 -9.856 2.044 1.00 98.25 85 LEU A CA 1
ATOM 603 C C . LEU A 1 85 ? 0.942 -8.654 1.455 1.00 98.25 85 LEU A C 1
ATOM 605 O O . LEU A 1 85 ? 1.323 -7.737 2.185 1.00 98.25 85 LEU A O 1
ATOM 609 N N . ILE A 1 86 ? 1.172 -8.646 0.140 1.00 98.69 86 ILE A N 1
ATOM 610 C CA . ILE A 1 86 ? 1.872 -7.550 -0.536 1.00 98.69 86 ILE A CA 1
ATOM 611 C C . ILE A 1 86 ? 1.060 -6.254 -0.445 1.00 98.69 86 ILE A C 1
ATOM 613 O O . ILE A 1 86 ? 1.636 -5.218 -0.101 1.00 98.69 86 ILE A O 1
ATOM 617 N N . ALA A 1 87 ? -0.258 -6.307 -0.663 1.00 98.75 87 ALA A N 1
ATOM 618 C CA . ALA A 1 87 ? -1.141 -5.147 -0.526 1.00 98.75 87 ALA A CA 1
ATOM 619 C C . ALA A 1 87 ? -1.054 -4.525 0.880 1.00 98.75 87 ALA A C 1
ATOM 621 O O . ALA A 1 87 ? -0.902 -3.311 1.026 1.00 98.75 87 ALA A O 1
ATOM 622 N N . TYR A 1 88 ? -1.041 -5.357 1.921 1.00 98.69 88 TYR A N 1
ATOM 623 C CA . TYR A 1 88 ? -0.978 -4.883 3.302 1.00 98.69 88 TYR A CA 1
ATOM 624 C C . TYR A 1 88 ? 0.416 -4.455 3.753 1.00 98.69 88 TYR A C 1
ATOM 626 O O . TYR A 1 88 ? 0.531 -3.528 4.551 1.00 98.69 88 TYR A O 1
ATOM 634 N N . ARG A 1 89 ? 1.488 -5.043 3.208 1.00 98.56 89 ARG A N 1
ATOM 635 C CA . ARG A 1 89 ? 2.850 -4.518 3.405 1.00 98.56 89 ARG A CA 1
ATOM 636 C C . ARG A 1 89 ? 2.998 -3.121 2.806 1.00 98.56 89 ARG A C 1
ATOM 638 O O . ARG A 1 89 ? 3.639 -2.272 3.421 1.00 98.56 89 ARG A O 1
ATOM 645 N N . ILE A 1 90 ? 2.388 -2.870 1.645 1.00 98.75 90 ILE A N 1
ATOM 646 C CA . ILE A 1 90 ? 2.335 -1.532 1.035 1.00 98.75 90 ILE A CA 1
ATOM 647 C C . ILE A 1 90 ? 1.546 -0.573 1.934 1.00 98.75 90 ILE A C 1
ATOM 649 O O . ILE A 1 90 ? 2.043 0.509 2.241 1.00 98.75 90 ILE A O 1
ATOM 653 N N . ALA A 1 91 ? 0.354 -0.971 2.387 1.00 98.69 91 ALA A N 1
ATOM 654 C CA . ALA A 1 91 ? -0.489 -0.144 3.250 1.00 98.69 91 ALA A CA 1
ATOM 655 C C . ALA A 1 91 ? 0.188 0.198 4.589 1.00 98.69 91 ALA A C 1
ATOM 657 O O . ALA A 1 91 ? 0.187 1.359 5.001 1.00 98.69 91 ALA A O 1
ATOM 658 N N . ALA A 1 92 ? 0.821 -0.787 5.234 1.00 98.50 92 ALA A N 1
ATOM 659 C CA . ALA A 1 92 ? 1.581 -0.595 6.467 1.00 98.50 92 ALA A CA 1
ATOM 660 C C . ALA A 1 92 ? 2.727 0.404 6.265 1.00 98.50 92 ALA A C 1
ATOM 662 O O . ALA A 1 92 ? 2.818 1.387 6.996 1.00 98.50 92 ALA A O 1
ATOM 663 N N . HIS A 1 93 ? 3.545 0.209 5.224 1.00 98.62 93 HIS A N 1
ATOM 664 C CA . HIS A 1 93 ? 4.646 1.122 4.907 1.00 98.62 93 HIS A CA 1
ATOM 665 C C . HIS A 1 93 ? 4.148 2.544 4.606 1.00 98.62 93 HIS A C 1
ATOM 667 O O . HIS A 1 93 ? 4.731 3.517 5.080 1.00 98.62 93 HIS A O 1
ATOM 673 N N . ALA A 1 94 ? 3.033 2.685 3.882 1.00 98.56 94 ALA A N 1
ATOM 674 C CA . ALA A 1 94 ? 2.411 3.983 3.624 1.00 98.56 94 ALA A CA 1
ATOM 675 C C . ALA A 1 94 ? 1.958 4.685 4.918 1.00 98.56 94 ALA A C 1
ATOM 677 O O . ALA A 1 94 ? 2.186 5.886 5.077 1.00 98.56 94 ALA A O 1
ATOM 678 N N . GLY A 1 95 ? 1.375 3.947 5.866 1.00 98.06 95 GLY A N 1
ATOM 679 C CA . GLY A 1 95 ? 1.049 4.470 7.195 1.00 98.06 95 GLY A CA 1
ATOM 680 C C . GLY A 1 95 ? 2.291 4.839 8.012 1.00 98.06 95 GLY A C 1
ATOM 681 O O . GLY A 1 95 ? 2.328 5.891 8.656 1.00 98.06 95 GLY A O 1
ATOM 682 N N . ASP A 1 96 ? 3.345 4.028 7.936 1.00 98.12 96 ASP A N 1
ATOM 683 C CA . ASP A 1 96 ? 4.618 4.285 8.610 1.00 98.12 96 ASP A CA 1
ATOM 684 C C . ASP A 1 96 ? 5.342 5.517 8.058 1.00 98.12 96 ASP A C 1
ATOM 686 O O . ASP A 1 96 ? 6.007 6.224 8.812 1.00 98.12 96 ASP A O 1
ATOM 690 N N . LEU A 1 97 ? 5.190 5.843 6.772 1.00 98.31 97 LEU A N 1
ATOM 691 C CA . LEU A 1 97 ? 5.701 7.101 6.217 1.00 98.31 97 LEU A CA 1
ATOM 692 C C . LEU A 1 97 ? 5.073 8.338 6.878 1.00 98.31 97 LEU A C 1
ATOM 694 O O . LEU A 1 97 ? 5.706 9.396 6.896 1.00 98.31 97 LEU A O 1
ATOM 698 N N . VAL A 1 98 ? 3.871 8.204 7.445 1.00 97.62 98 VAL A N 1
ATOM 699 C CA . VAL A 1 98 ? 3.208 9.253 8.230 1.00 97.62 98 VAL A CA 1
ATOM 700 C C . VAL A 1 98 ? 3.664 9.203 9.690 1.00 97.62 98 VAL A C 1
ATOM 702 O O . VAL A 1 98 ? 4.129 10.211 10.219 1.00 97.62 98 VAL A O 1
ATOM 705 N N . LYS A 1 99 ? 3.584 8.034 10.340 1.00 94.50 99 LYS A N 1
ATOM 706 C CA . LYS A 1 99 ? 3.848 7.881 11.787 1.00 94.50 99 LYS A CA 1
ATOM 707 C C . LYS A 1 99 ? 5.325 7.886 12.168 1.00 94.50 99 LYS A C 1
ATOM 709 O O . LYS A 1 99 ? 5.700 8.398 13.217 1.00 94.50 99 LYS A O 1
ATOM 714 N N . LEU A 1 100 ? 6.157 7.262 11.344 1.00 94.75 100 LEU A N 1
ATOM 715 C CA . LEU A 1 100 ? 7.550 6.907 11.625 1.00 94.75 100 LEU A CA 1
ATOM 716 C C . LEU A 1 100 ? 8.484 7.447 10.535 1.00 94.75 100 LEU A C 1
ATOM 718 O O . LEU A 1 100 ? 9.509 6.834 10.221 1.00 94.75 100 LEU A O 1
ATOM 722 N N . ARG A 1 101 ? 8.136 8.609 9.964 1.00 94.50 101 ARG A N 1
ATOM 723 C CA . ARG A 1 101 ? 8.741 9.170 8.749 1.00 94.50 101 ARG A CA 1
ATOM 724 C C . ARG A 1 101 ? 10.263 9.092 8.722 1.00 94.50 101 ARG A C 1
ATOM 726 O O . ARG A 1 101 ? 10.820 8.644 7.728 1.00 94.50 101 ARG A O 1
ATOM 733 N N . GLU A 1 102 ? 10.933 9.501 9.798 1.00 94.44 102 GLU A N 1
ATOM 734 C CA . GLU A 1 102 ? 12.401 9.519 9.878 1.00 94.44 102 GLU A CA 1
ATOM 735 C C . GLU A 1 102 ? 13.038 8.143 9.639 1.00 94.44 102 GLU A C 1
ATOM 737 O O . GLU A 1 102 ? 14.115 8.053 9.049 1.00 94.44 102 GLU A O 1
ATOM 742 N N . LYS A 1 103 ? 12.364 7.067 10.057 1.00 93.19 103 LYS A N 1
ATOM 743 C CA . LYS A 1 103 ? 12.835 5.689 9.887 1.00 93.19 103 LYS A CA 1
ATOM 744 C C . LYS A 1 103 ? 12.442 5.133 8.520 1.00 93.19 103 LYS A C 1
ATOM 746 O O . LYS A 1 103 ? 13.282 4.547 7.837 1.00 93.19 103 LYS A O 1
ATOM 751 N N . SER A 1 104 ? 11.193 5.340 8.111 1.00 96.38 104 SER A N 1
ATOM 752 C CA . SER A 1 104 ? 10.617 4.655 6.946 1.00 96.38 104 SER A CA 1
ATOM 753 C C . SER A 1 104 ? 11.014 5.288 5.612 1.00 96.38 104 SER A C 1
ATOM 755 O O . SER A 1 104 ? 11.253 4.572 4.641 1.00 96.38 104 SER A O 1
ATOM 757 N N . ILE A 1 105 ? 11.204 6.614 5.568 1.00 97.75 105 ILE A N 1
ATOM 758 C CA . ILE A 1 105 ? 11.479 7.355 4.322 1.00 97.75 105 ILE A CA 1
ATOM 759 C C . ILE A 1 105 ? 12.783 6.935 3.628 1.00 97.75 105 ILE A C 1
ATOM 761 O O . ILE A 1 105 ? 12.949 7.131 2.425 1.00 97.75 105 ILE A O 1
ATOM 765 N N . LYS A 1 106 ? 13.733 6.347 4.367 1.00 97.75 106 LYS A N 1
ATOM 766 C CA . LYS A 1 106 ? 15.023 5.912 3.817 1.00 97.75 106 LYS A CA 1
ATOM 767 C C . LYS A 1 106 ? 14.851 4.872 2.707 1.00 97.75 106 LYS A C 1
ATOM 769 O O . LYS A 1 106 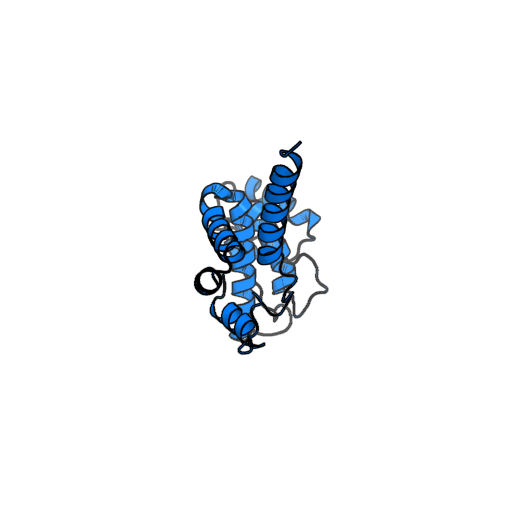? 15.622 4.885 1.746 1.00 97.75 106 LYS A O 1
ATOM 774 N N . TRP A 1 107 ? 13.857 3.989 2.822 1.00 98.06 107 TRP A N 1
ATOM 775 C CA . TRP A 1 107 ? 13.577 2.990 1.792 1.00 98.06 107 TRP A CA 1
ATOM 776 C C . TRP A 1 107 ? 13.122 3.662 0.486 1.00 98.06 107 TRP A C 1
ATOM 778 O O . TRP A 1 107 ? 13.728 3.431 -0.564 1.00 98.06 107 TRP A O 1
ATOM 788 N N . ASP A 1 108 ? 12.156 4.581 0.563 1.00 98.38 108 ASP A N 1
ATOM 789 C CA . ASP A 1 108 ? 11.645 5.352 -0.578 1.00 98.38 108 ASP A CA 1
ATOM 790 C C . ASP A 1 108 ? 12.711 6.227 -1.232 1.00 98.38 108 ASP A C 1
ATOM 792 O O . ASP A 1 108 ? 12.760 6.322 -2.459 1.00 98.38 108 ASP A O 1
ATOM 796 N N . LEU A 1 109 ? 13.591 6.851 -0.443 1.00 98.06 109 LEU A N 1
ATOM 797 C CA . LEU A 1 109 ? 14.688 7.664 -0.975 1.00 98.06 109 LEU A CA 1
ATOM 798 C C . LEU A 1 109 ? 15.688 6.812 -1.761 1.00 98.06 109 LEU A C 1
ATOM 800 O O . LEU A 1 109 ? 16.093 7.200 -2.856 1.00 98.06 109 LEU A O 1
ATOM 804 N N . ASN A 1 110 ? 16.040 5.628 -1.255 1.00 98.31 110 ASN A N 1
ATOM 805 C CA . ASN A 1 110 ? 16.916 4.701 -1.972 1.00 98.31 110 ASN A CA 1
ATOM 806 C C . ASN A 1 110 ? 16.278 4.204 -3.279 1.00 98.31 110 ASN A C 1
ATOM 808 O O . ASN A 1 110 ? 16.964 4.121 -4.299 1.00 98.31 110 ASN A O 1
ATOM 812 N N . MET A 1 111 ? 14.975 3.902 -3.254 1.00 98.19 111 MET A N 1
ATOM 813 C CA . MET A 1 111 ? 14.199 3.520 -4.440 1.00 98.19 111 MET A CA 1
ATOM 814 C C . MET A 1 111 ? 14.127 4.671 -5.452 1.00 98.19 111 MET A C 1
ATOM 816 O O . MET A 1 111 ? 14.313 4.466 -6.650 1.00 98.19 111 MET A O 1
ATOM 820 N N . THR A 1 112 ? 13.885 5.893 -4.975 1.00 97.19 112 THR A N 1
ATOM 821 C CA . THR A 1 112 ? 13.830 7.110 -5.796 1.00 97.19 112 THR A CA 1
ATOM 822 C C . THR A 1 112 ? 15.160 7.368 -6.482 1.00 97.19 112 THR A C 1
ATOM 824 O O . THR A 1 112 ? 15.183 7.656 -7.678 1.00 97.19 112 THR A O 1
ATOM 827 N N . GLU A 1 113 ? 16.267 7.224 -5.755 1.00 97.25 113 GLU A N 1
ATOM 828 C CA . GLU A 1 113 ? 17.596 7.389 -6.327 1.00 97.25 113 GLU A CA 1
ATOM 829 C C . GLU A 1 113 ? 17.875 6.330 -7.397 1.00 97.25 113 GLU A C 1
ATOM 831 O O . GLU A 1 113 ? 18.268 6.693 -8.501 1.00 97.25 113 GLU A O 1
ATOM 836 N N . ALA A 1 114 ? 17.570 5.054 -7.127 1.00 96.94 114 ALA A N 1
ATOM 837 C CA . ALA A 1 114 ? 17.731 3.979 -8.109 1.00 96.94 114 ALA A CA 1
ATOM 838 C C . ALA A 1 114 ? 16.914 4.230 -9.391 1.00 96.94 114 ALA A C 1
ATOM 840 O O . ALA A 1 114 ? 17.440 4.110 -10.497 1.00 96.94 114 ALA A O 1
ATOM 841 N N . ARG A 1 115 ? 15.654 4.675 -9.256 1.00 94.88 115 ARG A N 1
ATOM 842 C CA . ARG A 1 115 ? 14.801 5.072 -10.392 1.00 94.88 115 ARG A CA 1
ATOM 843 C C . ARG A 1 115 ? 15.394 6.240 -11.171 1.00 94.88 115 ARG A C 1
ATOM 845 O O . ARG A 1 115 ? 15.396 6.227 -12.398 1.00 94.88 115 ARG A O 1
ATOM 852 N N . ARG A 1 116 ? 15.900 7.256 -10.469 1.00 93.12 116 ARG A N 1
ATOM 853 C CA . ARG A 1 116 ? 16.468 8.467 -11.075 1.00 93.12 116 ARG A CA 1
ATOM 854 C C . ARG A 1 116 ? 17.744 8.171 -11.859 1.00 93.12 116 ARG A C 1
ATOM 856 O O . ARG A 1 116 ? 17.964 8.787 -12.901 1.00 93.12 116 ARG A O 1
ATOM 863 N N . THR A 1 117 ? 18.584 7.267 -11.358 1.00 92.06 117 THR A N 1
ATOM 864 C CA . THR A 1 117 ? 19.851 6.875 -11.995 1.00 92.06 117 THR A CA 1
ATOM 865 C C . THR A 1 117 ? 19.708 5.696 -12.951 1.00 92.06 117 THR A C 1
ATOM 867 O O . THR A 1 117 ? 20.706 5.298 -13.545 1.00 92.06 117 THR A O 1
ATOM 870 N N . LEU A 1 118 ? 18.490 5.169 -13.129 1.00 92.19 118 LEU A N 1
ATOM 871 C CA . LEU A 1 118 ? 18.197 3.999 -13.963 1.00 92.19 118 LEU A CA 1
ATOM 872 C C . LEU A 1 118 ? 18.973 2.740 -13.530 1.00 92.19 118 LEU A C 1
ATOM 874 O O . LEU A 1 118 ? 19.324 1.895 -14.353 1.00 92.19 118 LEU A O 1
ATOM 878 N N . ASP A 1 119 ? 19.239 2.622 -12.230 1.00 94.12 119 ASP A N 1
ATOM 879 C CA . ASP A 1 119 ? 19.882 1.459 -11.622 1.00 94.12 119 ASP A CA 1
ATOM 880 C C . ASP A 1 119 ? 18.831 0.362 -11.398 1.00 94.12 119 ASP A C 1
ATOM 882 O O . ASP A 1 119 ? 18.174 0.288 -10.355 1.00 94.12 119 ASP A O 1
ATOM 886 N N . TRP A 1 120 ? 18.627 -0.459 -12.431 1.00 92.69 120 TRP A N 1
ATOM 887 C CA . TRP A 1 120 ? 17.612 -1.512 -12.432 1.00 92.69 120 TRP A CA 1
ATOM 888 C C . TRP A 1 120 ? 17.873 -2.591 -11.391 1.00 92.69 120 TRP A C 1
ATOM 890 O O . TRP A 1 120 ? 16.931 -3.026 -10.737 1.00 92.69 120 TRP A O 1
ATOM 900 N N . GLU A 1 121 ? 19.124 -3.005 -11.203 1.00 94.56 121 GLU A N 1
ATOM 901 C CA . GLU A 1 121 ? 19.474 -4.020 -10.208 1.00 94.56 121 GLU A CA 1
ATOM 902 C C . GLU A 1 121 ? 19.054 -3.558 -8.809 1.00 94.56 121 GLU A C 1
ATOM 904 O O . GLU A 1 121 ? 18.307 -4.251 -8.109 1.00 94.56 121 GLU A O 1
ATOM 909 N N . LYS A 1 122 ? 19.432 -2.328 -8.442 1.00 97.94 122 LYS A N 1
ATOM 910 C CA . LYS A 1 122 ? 19.072 -1.744 -7.151 1.00 97.94 122 LYS A CA 1
ATOM 911 C C . LYS A 1 122 ? 17.574 -1.484 -7.025 1.00 97.94 122 LYS A C 1
ATOM 913 O O . LYS A 1 122 ? 17.000 -1.740 -5.969 1.00 97.94 122 LYS A O 1
ATOM 918 N N . GLN A 1 123 ? 16.919 -0.992 -8.077 1.00 97.44 123 GLN A N 1
ATOM 919 C CA . GLN A 1 123 ? 15.473 -0.752 -8.069 1.00 97.44 123 GLN A CA 1
ATOM 920 C C . GLN A 1 123 ? 14.685 -2.050 -7.833 1.00 97.44 123 GLN A C 1
ATOM 922 O O . GLN A 1 123 ? 13.738 -2.070 -7.042 1.00 97.44 123 GLN A O 1
ATOM 927 N N . LEU A 1 124 ? 15.074 -3.137 -8.504 1.00 96.94 124 LEU A N 1
ATOM 928 C CA . LEU A 1 124 ? 14.444 -4.445 -8.347 1.00 96.94 124 LEU A CA 1
ATOM 929 C C . LEU A 1 124 ? 14.670 -4.989 -6.933 1.00 96.94 124 LEU A C 1
ATOM 931 O O . LEU A 1 124 ? 13.701 -5.354 -6.271 1.00 96.94 124 LEU A O 1
ATOM 935 N N . ALA A 1 125 ? 15.908 -4.945 -6.433 1.00 98.19 125 ALA A N 1
ATOM 936 C CA . ALA A 1 125 ? 16.246 -5.401 -5.083 1.00 98.19 125 ALA A CA 1
ATOM 937 C C . ALA A 1 125 ? 15.509 -4.627 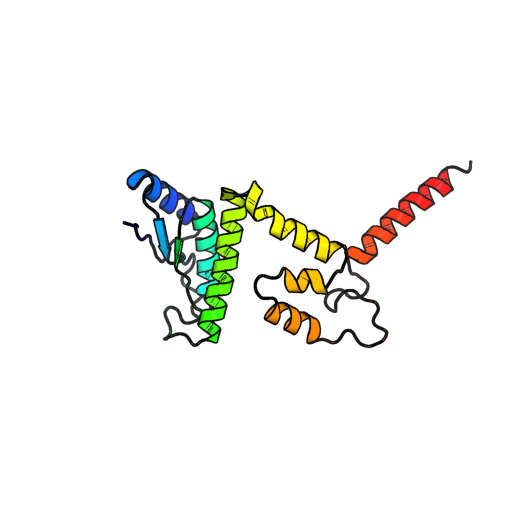-3.974 1.00 98.19 125 ALA A C 1
ATOM 939 O O . ALA A 1 125 ? 15.183 -5.192 -2.933 1.00 98.19 125 ALA A O 1
ATOM 940 N N . LEU A 1 126 ? 15.225 -3.339 -4.192 1.00 98.38 126 LEU A N 1
ATOM 941 C CA . LEU A 1 126 ? 14.489 -2.497 -3.245 1.00 98.38 126 LEU A CA 1
ATOM 942 C C . LEU A 1 126 ? 12.963 -2.637 -3.346 1.00 98.38 126 LEU A C 1
ATOM 944 O O . LEU A 1 126 ? 12.257 -2.004 -2.566 1.00 98.38 126 LEU A O 1
ATOM 948 N N . SER A 1 127 ? 12.419 -3.387 -4.303 1.00 98.31 127 SER A N 1
ATOM 949 C CA . SER A 1 127 ? 10.964 -3.519 -4.451 1.00 98.31 127 SER A CA 1
ATOM 950 C C . SER A 1 127 ? 10.359 -4.379 -3.333 1.00 98.31 127 SER A C 1
ATOM 952 O O . SER A 1 127 ? 11.008 -5.277 -2.811 1.00 98.31 127 SER A O 1
ATOM 954 N N . ILE A 1 128 ? 9.094 -4.134 -2.964 1.00 97.88 128 ILE A N 1
ATOM 955 C CA . ILE A 1 128 ? 8.384 -4.944 -1.949 1.00 97.88 128 ILE A CA 1
ATOM 956 C C . ILE A 1 128 ? 8.229 -6.410 -2.400 1.00 97.88 128 ILE A C 1
ATOM 958 O O . ILE A 1 128 ? 8.287 -7.316 -1.565 1.00 97.88 128 ILE A O 1
ATOM 962 N N . ASP A 1 129 ? 8.085 -6.622 -3.714 1.00 98.12 129 ASP A N 1
ATOM 963 C CA . ASP A 1 129 ? 8.110 -7.922 -4.396 1.00 98.12 129 ASP A CA 1
ATOM 964 C C . ASP A 1 129 ? 9.125 -7.877 -5.564 1.00 98.12 129 ASP A C 1
ATOM 966 O O . ASP A 1 129 ? 8.757 -7.534 -6.697 1.00 98.12 129 ASP A O 1
ATOM 970 N N . PRO A 1 130 ? 10.421 -8.151 -5.298 1.00 97.94 130 PRO A N 1
ATOM 971 C CA . PRO A 1 130 ? 11.477 -8.108 -6.311 1.00 97.94 130 PRO A CA 1
ATOM 972 C C . PRO A 1 130 ? 11.242 -9.069 -7.478 1.00 97.94 130 PRO A C 1
ATOM 974 O O . PRO A 1 130 ? 11.520 -8.721 -8.625 1.00 97.94 130 PRO A O 1
ATOM 977 N N . GLU A 1 131 ? 10.696 -10.256 -7.205 1.00 96.38 131 GLU A N 1
ATOM 978 C CA . GLU A 1 131 ? 10.423 -11.279 -8.219 1.00 96.38 131 GLU A CA 1
ATOM 979 C C . GLU A 1 131 ? 9.383 -10.778 -9.220 1.00 96.38 131 GLU A C 1
ATOM 981 O O . GLU A 1 131 ? 9.612 -10.806 -10.432 1.00 96.38 131 GLU A O 1
ATOM 986 N N . LYS A 1 132 ? 8.258 -10.240 -8.724 1.00 96.56 132 LYS A N 1
ATOM 987 C CA . LYS A 1 132 ? 7.218 -9.667 -9.587 1.00 96.56 132 LYS A CA 1
ATOM 988 C C . LYS A 1 132 ? 7.746 -8.477 -10.383 1.00 96.56 132 LYS A C 1
ATOM 990 O O . LYS A 1 132 ? 7.456 -8.369 -11.576 1.00 96.56 132 LYS A O 1
ATOM 995 N N . ALA A 1 133 ? 8.532 -7.602 -9.754 1.00 96.44 133 ALA A N 1
ATOM 996 C CA . ALA A 1 133 ? 9.130 -6.453 -10.428 1.00 96.44 133 ALA A CA 1
ATOM 997 C C . ALA A 1 133 ? 10.073 -6.888 -11.567 1.00 96.44 133 ALA A C 1
ATOM 999 O O . ALA A 1 133 ? 9.994 -6.342 -12.671 1.00 96.44 133 ALA A O 1
ATOM 1000 N N . ALA A 1 134 ? 10.908 -7.905 -11.330 1.00 93.81 134 ALA A N 1
ATOM 1001 C CA . ALA A 1 134 ? 11.838 -8.441 -12.321 1.00 93.81 134 ALA A CA 1
ATOM 1002 C C . ALA A 1 134 ? 11.100 -9.110 -13.488 1.00 93.81 134 ALA A C 1
ATOM 1004 O O . ALA A 1 134 ? 11.420 -8.846 -14.649 1.00 93.81 134 ALA A O 1
ATOM 1005 N N . LEU A 1 135 ? 10.062 -9.901 -13.191 1.00 94.31 135 LEU A N 1
ATOM 1006 C CA . LEU A 1 135 ? 9.194 -10.509 -14.202 1.00 94.31 135 LEU A CA 1
ATOM 1007 C C . LEU A 1 135 ? 8.548 -9.446 -15.101 1.00 94.31 135 LEU A C 1
ATOM 1009 O O . LEU A 1 135 ? 8.559 -9.583 -16.322 1.00 94.31 135 LEU A O 1
ATOM 1013 N N . ILE A 1 136 ? 8.019 -8.362 -14.522 1.00 93.62 136 ILE A N 1
ATOM 1014 C CA . ILE A 1 136 ? 7.394 -7.276 -15.293 1.00 93.62 136 ILE A CA 1
ATOM 1015 C C . ILE A 1 136 ? 8.424 -6.542 -16.152 1.00 93.62 136 ILE A C 1
ATOM 1017 O O . ILE A 1 136 ? 8.150 -6.282 -17.323 1.00 93.62 136 ILE A O 1
ATOM 1021 N N . HIS A 1 137 ? 9.591 -6.216 -15.597 1.00 90.00 137 HIS A N 1
ATOM 1022 C CA . HIS A 1 137 ? 10.644 -5.534 -16.345 1.00 90.00 137 HIS A CA 1
ATOM 1023 C C . HIS A 1 137 ? 11.168 -6.396 -17.508 1.00 90.00 137 HIS A C 1
ATOM 1025 O O . HIS A 1 137 ? 11.398 -5.882 -18.601 1.00 90.00 137 HIS A O 1
ATOM 1031 N N . GLY A 1 138 ? 11.294 -7.710 -17.302 1.00 88.19 138 GLY A N 1
ATOM 1032 C CA . GLY A 1 138 ? 11.793 -8.649 -18.307 1.00 88.19 138 GLY A CA 1
ATOM 1033 C C . GLY A 1 138 ? 10.781 -9.077 -19.378 1.00 88.19 138 GLY A C 1
ATOM 1034 O O . GLY A 1 138 ? 11.202 -9.542 -20.435 1.00 88.19 138 GLY A O 1
ATOM 1035 N N . ARG A 1 139 ? 9.462 -8.933 -19.151 1.00 87.69 139 ARG A N 1
ATOM 1036 C CA . ARG A 1 139 ? 8.431 -9.532 -20.033 1.00 87.69 139 ARG A CA 1
ATOM 1037 C C . ARG A 1 139 ? 8.407 -8.965 -21.454 1.00 87.69 139 ARG A C 1
ATOM 1039 O O . ARG A 1 139 ? 8.10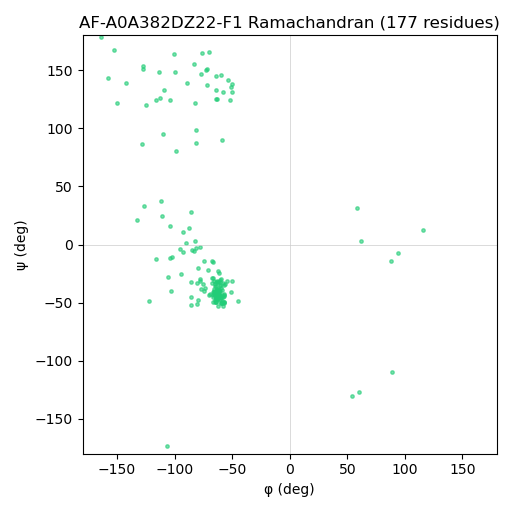8 -9.683 -22.401 1.00 87.69 139 ARG A O 1
ATOM 1046 N N . THR A 1 140 ? 8.677 -7.671 -21.605 1.00 74.31 140 THR A N 1
ATOM 1047 C CA . THR A 1 140 ? 8.792 -7.005 -22.906 1.00 74.31 140 THR A CA 1
ATOM 1048 C C . THR A 1 140 ? 10.256 -6.661 -23.078 1.00 74.31 140 THR A C 1
ATOM 1050 O O . THR A 1 140 ? 10.718 -5.669 -22.516 1.00 74.31 140 THR A O 1
ATOM 1053 N N . GLY A 1 141 ? 10.992 -7.535 -23.760 1.00 63.00 141 GLY A N 1
ATOM 1054 C CA . GLY A 1 141 ? 12.442 -7.447 -23.851 1.00 63.00 141 GLY A CA 1
ATOM 1055 C C . GLY A 1 141 ? 12.919 -6.056 -24.269 1.00 63.00 141 GLY A C 1
ATOM 1056 O O . GLY A 1 141 ? 12.467 -5.483 -25.260 1.00 63.00 141 GLY A O 1
ATOM 1057 N N . GLN A 1 142 ? 13.882 -5.530 -23.518 1.00 65.12 142 GLN A N 1
ATOM 1058 C CA . GLN A 1 142 ? 14.845 -4.555 -24.016 1.00 65.12 142 GLN A CA 1
ATOM 1059 C C . GLN A 1 142 ? 15.585 -5.225 -25.186 1.00 65.12 142 GLN A C 1
ATOM 1061 O O . GLN A 1 142 ? 16.538 -5.973 -24.980 1.00 65.12 142 GLN A O 1
ATOM 1066 N N . HIS A 1 143 ? 15.071 -5.082 -26.411 1.00 60.22 143 HIS A N 1
ATOM 1067 C CA . HIS A 1 143 ? 15.694 -5.695 -27.582 1.00 60.22 143 HIS A CA 1
ATOM 1068 C C . HIS A 1 143 ? 17.135 -5.181 -27.754 1.00 60.22 143 HIS A C 1
ATOM 1070 O O . HIS A 1 143 ? 17.390 -4.007 -27.477 1.00 60.22 143 HIS A O 1
ATOM 1076 N N . PRO A 1 144 ? 18.077 -6.009 -28.240 1.00 54.06 144 PRO A N 1
ATOM 1077 C CA . PRO A 1 144 ? 19.423 -5.549 -28.568 1.00 54.06 144 PRO A CA 1
ATOM 1078 C C . PRO A 1 144 ? 19.372 -4.317 -29.487 1.00 54.06 144 PRO A C 1
ATOM 1080 O O . PRO A 1 144 ? 18.733 -4.354 -30.536 1.00 54.06 144 PRO A O 1
ATOM 1083 N N . GLY A 1 145 ? 20.008 -3.217 -29.075 1.00 60.62 145 GLY A N 1
ATOM 1084 C CA . GLY A 1 145 ? 19.968 -1.924 -29.777 1.00 60.62 145 GLY A CA 1
ATOM 1085 C C . GLY A 1 145 ? 18.900 -0.942 -29.274 1.00 60.62 145 GLY A C 1
ATOM 1086 O O . GLY A 1 145 ? 18.910 0.224 -29.670 1.00 60.62 145 GLY A O 1
ATOM 1087 N N . ASN A 1 146 ? 18.011 -1.366 -28.372 1.00 66.56 146 ASN A N 1
ATOM 1088 C CA . ASN A 1 146 ? 17.068 -0.478 -27.706 1.00 66.56 146 ASN A CA 1
ATOM 1089 C C . ASN A 1 146 ? 17.762 0.239 -26.535 1.00 66.56 146 ASN A C 1
ATOM 1091 O O . ASN A 1 146 ? 17.904 -0.309 -25.450 1.00 66.56 146 ASN A O 1
ATOM 1095 N N . ASN A 1 147 ? 18.206 1.478 -26.753 1.00 71.00 147 ASN A N 1
ATOM 1096 C CA . ASN A 1 147 ? 18.902 2.288 -25.741 1.00 71.00 147 ASN A CA 1
ATOM 1097 C C . ASN A 1 147 ? 17.938 3.058 -24.817 1.00 71.00 147 ASN A C 1
ATOM 1099 O O . ASN A 1 147 ? 18.256 4.157 -24.352 1.00 71.00 147 ASN A O 1
ATOM 1103 N N . VAL A 1 148 ? 16.730 2.537 -24.598 1.00 81.75 148 VAL A N 1
ATOM 1104 C CA . VAL A 1 148 ? 15.706 3.213 -23.793 1.00 81.75 148 VAL A CA 1
ATOM 1105 C C . VAL A 1 148 ? 15.660 2.650 -22.375 1.00 81.75 148 VAL A C 1
ATOM 1107 O O . VAL A 1 148 ? 15.881 1.461 -22.188 1.00 81.75 148 VAL A O 1
ATOM 1110 N N . PRO A 1 149 ? 15.321 3.447 -21.350 1.00 84.62 149 PRO A N 1
ATOM 1111 C CA . PRO A 1 149 ? 15.319 2.948 -19.977 1.00 84.62 149 PRO A CA 1
ATOM 1112 C C . PRO A 1 149 ? 14.290 1.845 -19.712 1.00 84.62 149 PRO A C 1
ATOM 1114 O O . PRO A 1 149 ? 14.607 0.873 -19.039 1.00 84.62 149 PRO A O 1
ATOM 1117 N N . CYS A 1 150 ? 13.072 1.972 -20.248 1.00 88.44 150 CYS A N 1
ATOM 1118 C CA . CYS A 1 150 ? 12.023 0.953 -20.184 1.00 88.44 150 CYS A CA 1
ATOM 1119 C C . CYS A 1 150 ? 11.069 1.066 -21.381 1.00 88.44 150 CYS A C 1
ATOM 1121 O O . CYS A 1 150 ? 11.043 2.076 -22.090 1.00 88.44 150 CYS A O 1
ATOM 1123 N N . THR A 1 151 ? 10.237 0.044 -21.573 1.00 88.69 151 THR A N 1
ATOM 1124 C CA . THR A 1 151 ? 9.279 -0.040 -22.686 1.00 88.69 151 THR A CA 1
ATOM 1125 C C . THR A 1 151 ? 8.058 0.869 -22.537 1.00 88.69 151 THR A C 1
ATOM 1127 O O . THR A 1 151 ? 7.376 1.108 -23.526 1.00 88.69 151 THR A O 1
ATOM 1130 N N . MET A 1 152 ? 7.795 1.422 -21.345 1.00 88.88 152 MET A N 1
ATOM 1131 C CA . MET A 1 152 ? 6.628 2.286 -21.103 1.00 88.88 152 MET A CA 1
ATOM 1132 C C . MET A 1 152 ? 6.703 3.613 -21.871 1.00 88.88 152 MET A C 1
ATOM 1134 O O . MET A 1 152 ? 5.742 3.991 -22.529 1.00 88.88 152 MET A O 1
ATOM 1138 N N . CYS A 1 153 ? 7.838 4.319 -21.794 1.00 89.50 153 CYS A N 1
ATOM 1139 C CA . CYS A 1 153 ? 8.010 5.632 -22.436 1.00 89.50 153 CYS A CA 1
ATOM 1140 C C . CYS A 1 153 ? 9.080 5.636 -23.536 1.00 89.50 153 CYS A C 1
ATOM 1142 O O . CYS A 1 153 ? 9.204 6.617 -24.270 1.00 89.50 153 CYS A O 1
ATOM 1144 N N . GLY A 1 154 ? 9.899 4.583 -23.632 1.00 87.56 154 GLY A N 1
ATOM 1145 C CA . GLY A 1 154 ? 10.991 4.520 -24.596 1.00 87.56 154 GLY A CA 1
ATOM 1146 C C . GLY A 1 154 ? 11.928 5.733 -24.502 1.00 87.56 154 GLY A C 1
ATOM 1147 O O . GLY A 1 154 ? 12.378 6.123 -23.420 1.00 87.56 154 GLY A O 1
ATOM 1148 N N . GLY A 1 155 ? 12.202 6.359 -25.649 1.00 86.50 155 GLY A N 1
ATOM 1149 C CA . GLY A 1 155 ? 13.063 7.542 -25.754 1.00 86.50 155 GLY A CA 1
ATOM 1150 C C . GLY A 1 155 ? 12.497 8.812 -25.105 1.00 86.50 155 GLY A C 1
ATOM 1151 O O . GLY A 1 155 ? 13.255 9.750 -24.869 1.00 86.50 155 GLY A O 1
ATOM 1152 N N . ALA A 1 156 ? 11.202 8.833 -24.769 1.00 88.12 156 ALA A N 1
ATOM 1153 C CA . ALA A 1 156 ? 10.546 9.942 -24.076 1.00 88.12 156 ALA A CA 1
ATOM 1154 C C . ALA A 1 156 ? 10.653 9.838 -22.540 1.00 88.12 156 ALA A C 1
ATOM 1156 O O . ALA A 1 156 ? 9.920 10.497 -21.804 1.00 88.12 156 ALA A O 1
ATOM 1157 N N . CYS A 1 157 ? 11.534 8.977 -22.022 1.00 89.62 157 CYS A N 1
ATOM 1158 C CA . CYS A 1 157 ? 11.714 8.836 -20.584 1.00 89.62 157 CYS A CA 1
ATOM 1159 C C . CYS A 1 157 ? 12.252 10.138 -19.958 1.00 89.62 157 CYS A C 1
ATOM 1161 O O . CYS A 1 157 ? 13.313 10.655 -20.317 1.00 89.62 157 CYS A O 1
ATOM 1163 N N . VAL A 1 158 ? 11.536 10.644 -18.954 1.00 90.00 158 VAL A N 1
ATOM 1164 C CA . VAL A 1 158 ? 11.855 11.908 -18.276 1.00 90.00 158 VAL A CA 1
ATOM 1165 C C . VAL A 1 158 ? 13.268 11.928 -17.675 1.00 90.00 158 VAL A C 1
ATOM 1167 O O . VAL A 1 158 ? 13.949 12.951 -17.735 1.00 90.00 158 VAL A O 1
ATOM 1170 N N . TYR A 1 159 ? 13.761 10.789 -17.178 1.00 89.06 159 TYR A N 1
ATOM 1171 C CA . TYR A 1 159 ? 15.081 10.690 -16.549 1.00 89.06 159 TYR A CA 1
ATOM 1172 C C . TYR A 1 159 ? 16.250 10.804 -17.537 1.00 89.06 159 TYR A C 1
ATOM 1174 O O . TYR A 1 159 ? 17.338 11.203 -17.132 1.00 89.06 159 TYR A O 1
ATOM 1182 N N . ILE A 1 160 ? 16.036 10.536 -18.832 1.00 87.94 160 ILE A N 1
ATOM 1183 C CA . ILE A 1 160 ? 17.045 10.790 -19.877 1.00 87.94 160 ILE A CA 1
ATOM 1184 C C . ILE A 1 160 ? 16.859 12.153 -20.549 1.00 87.94 160 ILE A C 1
ATOM 1186 O O . ILE A 1 160 ? 17.824 12.705 -21.078 1.00 87.94 160 ILE A O 1
ATOM 1190 N N . MET A 1 161 ? 15.639 12.700 -20.542 1.00 87.50 161 MET A N 1
ATOM 1191 C CA . MET A 1 161 ? 15.329 13.987 -21.169 1.00 87.50 161 MET A CA 1
ATOM 1192 C C . MET A 1 161 ? 15.738 15.176 -20.296 1.00 87.50 161 MET A C 1
ATOM 1194 O O . MET A 1 161 ? 16.419 16.077 -20.787 1.00 87.50 161 MET A O 1
ATOM 1198 N N . LEU A 1 162 ? 15.389 15.173 -19.005 1.00 85.00 162 LEU A N 1
ATOM 1199 C CA . LEU A 1 162 ? 15.658 16.303 -18.105 1.00 85.00 162 LEU A CA 1
ATOM 1200 C C . LEU A 1 162 ? 17.150 16.677 -18.018 1.00 85.00 162 LEU A C 1
ATOM 1202 O O . LEU A 1 162 ? 17.464 17.866 -18.108 1.00 85.00 162 LEU A O 1
ATOM 1206 N N . PRO A 1 163 ? 18.106 15.730 -17.897 1.00 83.12 163 PRO A N 1
ATOM 1207 C CA . PRO A 1 163 ? 19.525 16.084 -17.885 1.00 83.12 163 PRO A CA 1
ATOM 1208 C C . PRO A 1 163 ? 20.004 16.704 -19.203 1.00 83.12 163 PRO A C 1
ATOM 1210 O O . PRO A 1 163 ? 20.895 17.550 -19.183 1.00 83.12 163 PRO A O 1
ATOM 1213 N N . LYS A 1 164 ? 19.423 16.304 -20.345 1.00 77.50 164 LYS A N 1
ATOM 1214 C CA . LYS A 1 164 ? 19.740 16.885 -21.659 1.00 77.50 164 LYS A CA 1
ATOM 1215 C C . LYS A 1 164 ? 19.223 18.321 -21.763 1.00 77.50 164 LYS A C 1
ATOM 1217 O O . LYS A 1 164 ? 19.968 19.183 -22.210 1.00 77.50 164 LYS A O 1
ATOM 1222 N N . GLN A 1 165 ? 18.005 18.585 -21.285 1.00 73.75 165 GLN A N 1
ATOM 1223 C CA . GLN A 1 165 ? 17.428 19.937 -21.247 1.00 73.75 165 GLN A CA 1
ATOM 1224 C C . GLN A 1 165 ? 18.216 20.875 -20.325 1.00 73.75 165 GLN A C 1
ATOM 1226 O O . GLN A 1 165 ? 18.574 21.971 -20.741 1.00 73.75 165 GLN A O 1
ATOM 1231 N N . ARG A 1 166 ? 18.593 20.425 -19.118 1.00 71.69 166 ARG A N 1
ATOM 1232 C CA . ARG A 1 166 ? 19.450 21.224 -18.221 1.00 71.69 166 ARG A CA 1
ATOM 1233 C C . ARG A 1 166 ? 20.802 21.573 -18.839 1.00 71.69 166 ARG A C 1
ATOM 1235 O O . ARG A 1 166 ? 21.298 22.669 -18.615 1.00 71.69 166 ARG A O 1
ATOM 1242 N N . LYS A 1 167 ? 21.422 20.648 -19.580 1.00 66.62 167 LYS A N 1
ATOM 1243 C CA . LYS A 1 167 ? 22.679 20.929 -20.292 1.00 66.62 167 LYS A CA 1
ATOM 1244 C C . LYS A 1 167 ? 22.474 21.961 -21.402 1.00 66.62 167 LYS A C 1
ATOM 1246 O O . LYS A 1 167 ? 23.274 22.881 -21.498 1.00 66.62 167 LYS A O 1
ATOM 1251 N N . TYR A 1 168 ? 21.385 21.843 -22.161 1.00 58.56 168 TYR A N 1
ATOM 12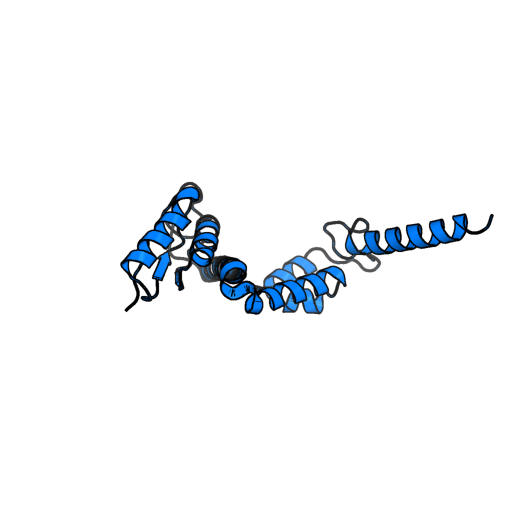52 C CA . TYR A 1 168 ? 21.030 22.786 -23.223 1.00 58.56 168 TYR A CA 1
ATOM 1253 C C . TYR A 1 168 ? 20.851 24.219 -22.689 1.00 58.56 168 TYR A C 1
ATOM 1255 O O . TYR A 1 168 ? 21.448 25.146 -23.219 1.00 58.56 168 TYR A O 1
ATOM 1263 N N . GLU A 1 169 ? 20.146 24.401 -21.565 1.00 61.22 169 GLU A N 1
ATOM 1264 C CA . GLU A 1 169 ? 19.995 25.721 -20.923 1.00 61.22 169 GLU A CA 1
ATOM 1265 C C . GLU A 1 169 ? 21.320 26.324 -20.419 1.00 61.22 169 GLU A C 1
ATOM 1267 O O . GLU A 1 169 ? 21.472 27.546 -20.365 1.00 61.22 169 GLU A O 1
ATOM 1272 N N . ILE A 1 170 ? 22.279 25.487 -20.009 1.00 61.25 170 ILE A N 1
ATOM 1273 C CA . ILE A 1 170 ? 23.605 25.942 -19.564 1.00 61.25 170 ILE A CA 1
ATOM 1274 C C . ILE A 1 170 ? 24.458 26.379 -20.763 1.00 61.25 170 ILE A C 1
ATOM 1276 O O . ILE A 1 170 ? 25.165 27.383 -20.658 1.00 61.25 170 ILE A O 1
ATOM 1280 N N . ASP A 1 171 ? 24.390 25.660 -21.885 1.00 59.84 171 ASP A N 1
ATOM 1281 C CA . ASP A 1 171 ? 25.136 26.003 -23.101 1.00 59.84 171 ASP A CA 1
ATOM 1282 C C . ASP A 1 171 ? 24.538 27.226 -23.825 1.00 59.84 171 ASP A C 1
ATOM 1284 O O . ASP A 1 171 ? 25.297 28.101 -24.241 1.00 59.84 171 ASP A O 1
ATOM 1288 N N . ASP A 1 172 ? 23.210 27.386 -23.863 1.00 57.12 172 ASP A N 1
ATOM 1289 C CA . ASP A 1 172 ? 22.555 28.599 -24.389 1.00 57.12 172 ASP A CA 1
ATOM 1290 C C . ASP A 1 172 ? 22.925 29.856 -23.583 1.00 57.12 172 ASP A C 1
ATOM 1292 O O . ASP A 1 172 ? 23.173 30.922 -24.150 1.00 57.12 172 ASP A O 1
ATOM 1296 N N . LYS A 1 173 ? 23.050 29.743 -22.253 1.00 56.00 173 LYS A N 1
ATOM 1297 C CA . LYS A 1 173 ? 23.530 30.851 -21.406 1.00 56.00 173 LYS A CA 1
ATOM 1298 C C . LYS A 1 173 ? 24.998 31.203 -21.647 1.00 56.00 173 LYS A C 1
ATOM 1300 O O . LYS A 1 173 ? 25.370 32.355 -21.445 1.00 56.00 173 LYS A O 1
ATOM 1305 N N . LYS A 1 174 ? 25.834 30.246 -22.067 1.00 51.66 174 LYS A N 1
ATOM 1306 C CA . LYS A 1 174 ? 27.219 30.524 -22.486 1.00 51.66 174 LYS A CA 1
ATOM 1307 C C . LYS A 1 174 ? 27.279 31.173 -23.867 1.00 51.66 174 LYS A C 1
ATOM 1309 O O . LYS A 1 174 ? 28.140 32.016 -24.085 1.00 51.66 174 LYS A O 1
ATOM 1314 N N . LEU A 1 175 ? 26.365 30.820 -24.772 1.00 50.03 175 LEU A N 1
ATOM 1315 C CA . LEU A 1 175 ? 26.249 31.441 -26.097 1.00 50.03 175 LEU A CA 1
ATOM 1316 C C . LEU A 1 175 ? 25.787 32.905 -26.016 1.00 50.03 175 LEU A C 1
ATOM 1318 O O . LEU A 1 175 ? 26.258 33.728 -26.791 1.00 50.03 175 LEU A O 1
ATOM 1322 N N . GLN A 1 176 ? 24.943 33.254 -25.041 1.00 53.28 176 GLN A N 1
ATOM 1323 C CA . GLN A 1 176 ? 24.505 34.637 -24.789 1.00 53.28 176 GLN A CA 1
ATOM 1324 C C . GLN A 1 176 ? 25.540 35.517 -24.054 1.00 53.28 176 GLN A C 1
ATOM 1326 O O . GLN A 1 176 ? 25.272 36.688 -23.814 1.00 53.28 176 GLN A O 1
ATOM 1331 N N . GLN A 1 177 ? 26.706 34.980 -23.676 1.00 50.69 177 GLN A N 1
ATOM 1332 C CA . GLN A 1 177 ? 27.783 35.727 -23.000 1.00 50.69 177 GLN A CA 1
ATOM 1333 C C . GLN A 1 177 ? 28.963 36.078 -23.930 1.00 50.69 177 GLN A C 1
ATOM 1335 O O . GLN A 1 177 ? 30.038 36.423 -23.442 1.00 50.69 177 GLN A O 1
ATOM 1340 N N . ILE A 1 178 ? 28.782 35.988 -25.255 1.00 49.44 178 ILE A N 1
ATOM 1341 C CA . ILE A 1 178 ? 29.795 36.339 -26.273 1.00 49.44 178 ILE A CA 1
ATOM 1342 C C . ILE A 1 178 ? 29.382 37.598 -27.071 1.00 49.44 178 ILE A C 1
ATOM 1344 O O . ILE A 1 178 ? 29.631 37.686 -28.271 1.00 49.44 178 ILE A O 1
ATOM 1348 N N . GLU A 1 179 ? 28.764 38.582 -26.414 1.00 38.22 179 GLU A N 1
ATOM 1349 C CA . GLU A 1 179 ? 28.598 39.950 -26.944 1.00 38.22 179 GLU A CA 1
ATOM 1350 C C . GLU A 1 179 ? 29.323 40.969 -26.061 1.00 38.22 179 GLU A C 1
ATOM 1352 O O . GLU A 1 179 ? 29.169 40.896 -24.818 1.00 38.22 179 GLU A O 1
#

Nearest PDB structures (foldseek):
  4s26-assembly1_A  TM=9.345E-01  e=2.162E-13  Arabidopsis thaliana
  4n7q-assembly1_A  TM=9.784E-01  e=1.348E-12  Arabidopsis thaliana
  3epm-assembly1_A  TM=9.772E-01  e=1.036E-11  Caulobacter vibrioides
  3epn-assembly1_A  TM=9.789E-01  e=1.345E-11  Caulobacter vibrioides
  3epo-assembly1_B  TM=9.777E-01  e=1.939E-11  Caulobacter vibrioides

Secondary structure (DSSP, 8-state):
--EE--SB--HHHHHHHHHHHHHHHTTS-EEEE--BS-SS-TT-HHHHHHHHHHHHHHTT--EEE---TTTTTSPPPHHHHHHHHHHHHHHHHHHHHHHSHHHHHHHHHHHHHHHHHT-HHHHHHTSSSHHHHHHHHHHS---TT---S-TTTGGG-HHHHHHHHHHHHHHHHHHTT--

Organism: NCBI:txid408172